Protein AF-A0A6P7G5J5-F1 (afdb_monomer)

Mean predicted aligned error: 7.84 Å

InterPro domains:
  IPR009832 Protein of unknown function DUF1397 [PF07165] (32-190)

Sequence (214 aa):
MGQGLPFYLFLGLVHHFYLLDDLVHLNRPNCDIKRINEARTNVDICLRPEYNYTQIDFLIHGPKDDPYTFVQQRCSLKPVLDNCLHKTVDYLSVCFNDTMNQGLEVWKNIDDNMVEYLCKNNAEVALELFNKTSSECWATTVTQAIRECTRSLDASVPLYDAQGLSRSCSKSDEMIKCFKSHLERHCSDKVVAIGTTITGFIKNGFCSNQGKLN

Structure (mmCIF, N/CA/C/O backbone):
data_AF-A0A6P7G5J5-F1
#
_entry.id   AF-A0A6P7G5J5-F1
#
loop_
_atom_site.group_PDB
_atom_site.id
_atom_site.type_symbol
_atom_site.label_atom_id
_atom_site.label_alt_id
_atom_site.label_comp_id
_atom_site.label_asym_id
_atom_site.label_entity_id
_atom_site.label_seq_id
_atom_site.pdbx_PDB_ins_code
_atom_site.Cartn_x
_atom_site.Cartn_y
_atom_site.Cartn_z
_atom_site.occupancy
_atom_site.B_iso_or_equiv
_atom_site.auth_seq_id
_atom_site.auth_comp_id
_atom_site.auth_asym_id
_atom_site.auth_atom_id
_atom_site.pdbx_PDB_model_num
ATOM 1 N N . MET A 1 1 ? 16.469 3.837 7.257 1.00 33.78 1 MET A N 1
ATOM 2 C CA . MET A 1 1 ? 15.082 3.442 6.923 1.00 33.78 1 MET A CA 1
ATOM 3 C C . MET A 1 1 ? 14.495 2.700 8.124 1.00 33.78 1 MET A C 1
ATOM 5 O O . MET A 1 1 ? 14.804 1.537 8.306 1.00 33.78 1 MET A O 1
ATOM 9 N N . GLY A 1 2 ? 13.804 3.388 9.044 1.00 36.91 2 GLY A N 1
ATOM 10 C CA . GLY A 1 2 ? 13.581 2.851 10.403 1.00 36.91 2 GLY A CA 1
ATOM 11 C C . GLY A 1 2 ? 12.164 2.394 10.766 1.00 36.91 2 GLY A C 1
ATOM 12 O O . GLY A 1 2 ? 12.022 1.652 11.728 1.00 36.91 2 GLY A O 1
ATOM 13 N N . GLN A 1 3 ? 11.113 2.834 10.062 1.00 42.69 3 GLN A N 1
ATOM 14 C CA . GLN A 1 3 ? 9.715 2.545 10.450 1.00 42.69 3 GLN A CA 1
ATOM 15 C C . GLN A 1 3 ? 8.721 2.475 9.263 1.00 42.69 3 GLN A C 1
ATOM 17 O O . GLN A 1 3 ? 7.519 2.401 9.490 1.00 42.69 3 GLN A O 1
ATOM 22 N N . GLY A 1 4 ? 9.191 2.518 8.007 1.00 57.94 4 GLY A N 1
ATOM 23 C CA . GLY A 1 4 ? 8.346 2.829 6.839 1.00 57.94 4 GLY A CA 1
ATOM 24 C C . GLY A 1 4 ? 7.540 1.665 6.252 1.00 57.94 4 GLY A C 1
ATOM 25 O O . GLY A 1 4 ? 6.352 1.824 6.000 1.00 57.94 4 GLY A O 1
ATOM 26 N N . LEU A 1 5 ? 8.147 0.487 6.066 1.00 63.53 5 LEU A N 1
ATOM 27 C CA . LEU A 1 5 ? 7.524 -0.602 5.298 1.00 63.53 5 LEU A CA 1
ATOM 28 C C . LEU A 1 5 ? 6.185 -1.098 5.884 1.00 63.53 5 LEU A C 1
ATOM 30 O O . LEU A 1 5 ? 5.226 -1.194 5.122 1.00 63.53 5 LEU A O 1
ATOM 34 N N . PRO A 1 6 ? 6.050 -1.334 7.206 1.00 70.94 6 PRO A N 1
ATOM 35 C CA . PRO A 1 6 ? 4.760 -1.697 7.794 1.00 70.94 6 PRO A CA 1
ATOM 36 C C . PRO A 1 6 ? 3.678 -0.632 7.600 1.00 70.94 6 PRO A C 1
ATOM 38 O O . PRO A 1 6 ? 2.515 -0.963 7.428 1.00 70.94 6 PRO A O 1
ATOM 41 N N . PHE A 1 7 ? 4.038 0.651 7.607 1.00 73.19 7 PHE A N 1
ATOM 42 C CA . PHE A 1 7 ? 3.067 1.719 7.372 1.00 73.19 7 PHE A CA 1
ATOM 43 C C . PHE A 1 7 ? 2.671 1.800 5.899 1.00 73.19 7 PHE A C 1
ATOM 45 O O . PHE A 1 7 ? 1.486 1.907 5.605 1.00 73.19 7 PHE A O 1
ATOM 52 N N . TYR A 1 8 ? 3.620 1.672 4.971 1.00 76.44 8 TYR A N 1
ATOM 53 C CA . TYR A 1 8 ? 3.313 1.608 3.538 1.00 76.44 8 TYR A CA 1
ATOM 54 C C . TYR A 1 8 ? 2.438 0.403 3.190 1.00 76.44 8 TYR A C 1
ATOM 56 O O . TYR A 1 8 ? 1.512 0.529 2.388 1.00 76.44 8 TYR A O 1
ATOM 64 N N . LEU A 1 9 ? 2.660 -0.721 3.877 1.00 75.94 9 LEU A N 1
ATOM 65 C CA . LEU A 1 9 ? 1.815 -1.908 3.812 1.00 75.94 9 LEU A CA 1
ATOM 66 C C . LEU A 1 9 ? 0.379 -1.655 4.244 1.00 75.94 9 LEU A C 1
ATOM 68 O O . LEU A 1 9 ? -0.495 -2.319 3.729 1.00 75.94 9 LEU A O 1
ATOM 72 N N . PHE A 1 10 ? 0.104 -0.736 5.162 1.00 75.62 10 PHE A N 1
ATOM 73 C CA . PHE A 1 10 ? -1.267 -0.455 5.604 1.00 75.62 10 PHE A CA 1
ATOM 74 C C . PHE A 1 10 ? -1.913 0.720 4.859 1.00 75.62 10 PHE A C 1
ATOM 76 O O . PHE A 1 10 ? -3.063 1.062 5.127 1.00 75.62 10 PHE A O 1
ATOM 83 N N . LEU A 1 11 ? -1.182 1.332 3.923 1.00 77.94 11 LEU A N 1
ATOM 84 C CA . LEU A 1 11 ? -1.625 2.478 3.126 1.00 77.94 11 LEU A CA 1
ATOM 85 C C . LEU A 1 11 ? -1.756 2.161 1.631 1.00 77.94 11 LEU A C 1
ATOM 87 O O . LEU A 1 11 ? -2.139 3.038 0.863 1.00 77.94 11 LEU A O 1
ATOM 91 N N . GLY A 1 12 ? -1.443 0.932 1.215 1.00 78.88 12 GLY A N 1
ATOM 92 C CA . GLY A 1 12 ? -1.469 0.531 -0.195 1.00 78.88 12 GLY A CA 1
ATOM 93 C C . GLY A 1 12 ? -0.390 1.226 -1.019 1.00 78.88 12 GLY A C 1
ATOM 94 O O . GLY A 1 12 ? -0.651 1.751 -2.103 1.00 78.88 12 GLY A O 1
ATOM 95 N N . LEU A 1 13 ? 0.818 1.303 -0.463 1.00 76.88 13 LEU A N 1
ATOM 96 C CA . LEU A 1 13 ? 1.938 2.017 -1.071 1.00 76.88 13 LEU A CA 1
ATOM 97 C C . LEU A 1 13 ? 3.210 1.181 -1.197 1.00 76.88 13 LEU A C 1
ATOM 99 O O . LEU A 1 13 ? 4.264 1.728 -1.514 1.00 76.88 13 LEU A O 1
ATOM 103 N N . VAL A 1 14 ? 3.145 -0.123 -0.940 1.00 76.38 14 VAL A N 1
ATOM 104 C CA . VAL A 1 14 ? 4.330 -0.987 -0.985 1.00 76.38 14 VAL A CA 1
ATOM 105 C C . VAL A 1 14 ? 4.862 -1.075 -2.407 1.00 76.38 14 VAL A C 1
ATOM 107 O O . VAL A 1 14 ? 6.036 -0.798 -2.634 1.00 76.38 14 VAL A O 1
ATOM 110 N N . HIS A 1 15 ? 3.995 -1.387 -3.367 1.00 73.88 15 HIS A N 1
ATOM 111 C CA . HIS A 1 15 ? 4.328 -1.452 -4.785 1.00 73.88 15 HIS A CA 1
ATOM 112 C C . HIS A 1 15 ? 4.821 -0.092 -5.295 1.00 73.88 15 HIS A C 1
ATOM 114 O O . HIS A 1 15 ? 5.842 -0.003 -5.974 1.00 73.88 15 HIS A O 1
ATOM 120 N N . HIS A 1 16 ? 4.135 0.975 -4.885 1.00 68.88 16 HIS A N 1
ATOM 121 C CA . HIS A 1 16 ? 4.418 2.351 -5.284 1.00 68.88 16 HIS A CA 1
ATOM 122 C C . HIS A 1 16 ? 5.794 2.853 -4.815 1.00 68.88 16 HIS A C 1
ATOM 124 O O . HIS A 1 16 ? 6.540 3.441 -5.598 1.00 68.88 16 HIS A O 1
ATOM 130 N N . PHE A 1 17 ? 6.159 2.595 -3.557 1.00 64.50 17 PHE A N 1
ATOM 131 C CA . PHE A 1 17 ? 7.437 3.035 -2.997 1.00 64.50 17 PHE A CA 1
ATOM 132 C C . PHE A 1 17 ? 8.616 2.161 -3.369 1.00 64.50 17 PHE A C 1
ATOM 134 O O . PHE A 1 17 ? 9.726 2.667 -3.538 1.00 64.50 17 PHE A O 1
ATOM 141 N N . TYR A 1 18 ? 8.375 0.863 -3.522 1.00 58.97 18 TYR A N 1
ATOM 142 C CA . TYR A 1 18 ? 9.411 -0.087 -3.886 1.00 58.97 18 TYR A CA 1
ATOM 143 C C . TYR A 1 18 ? 10.121 0.297 -5.192 1.00 58.97 18 TYR A C 1
ATOM 145 O O . TYR A 1 18 ? 11.339 0.184 -5.314 1.00 58.97 18 TYR A O 1
ATOM 153 N N . LEU A 1 19 ? 9.369 0.838 -6.149 1.00 58.41 19 LEU A N 1
ATOM 154 C CA . LEU A 1 19 ? 9.902 1.291 -7.432 1.00 58.41 19 LEU A CA 1
ATOM 155 C C . LEU A 1 19 ? 10.677 2.605 -7.326 1.00 58.41 19 LEU A C 1
ATOM 157 O O . LEU A 1 19 ? 11.556 2.870 -8.133 1.00 58.41 19 LEU A O 1
ATOM 161 N N . LEU A 1 20 ? 10.360 3.469 -6.369 1.00 56.41 20 LEU A N 1
ATOM 162 C CA . LEU A 1 20 ? 11.028 4.766 -6.279 1.00 56.41 20 LEU A CA 1
ATOM 163 C C . LEU A 1 20 ? 12.322 4.669 -5.466 1.00 56.41 20 LEU A C 1
ATOM 165 O O . LEU A 1 20 ? 13.342 5.228 -5.884 1.00 56.41 20 LEU A O 1
ATOM 169 N N . ASP A 1 21 ? 12.304 3.906 -4.371 1.00 58.22 21 ASP A N 1
ATOM 170 C CA . ASP A 1 21 ? 13.400 3.854 -3.397 1.00 58.22 21 ASP A CA 1
ATOM 171 C C . ASP A 1 21 ? 14.381 2.691 -3.664 1.00 58.22 21 ASP A C 1
ATOM 173 O O . ASP A 1 21 ? 15.595 2.901 -3.696 1.00 58.22 21 ASP A O 1
ATOM 177 N N . ASP A 1 22 ? 13.890 1.480 -3.967 1.00 56.41 22 ASP A N 1
ATOM 178 C CA . ASP A 1 22 ? 14.732 0.269 -4.028 1.00 56.41 22 ASP A CA 1
ATOM 179 C C . ASP A 1 22 ? 15.344 -0.030 -5.409 1.00 56.41 22 ASP A C 1
ATOM 181 O O . ASP A 1 22 ? 16.293 -0.816 -5.503 1.00 56.41 22 ASP A O 1
ATOM 185 N N . LEU A 1 23 ? 14.902 0.630 -6.491 1.00 54.88 23 LEU A N 1
ATOM 186 C CA . LEU A 1 23 ? 15.517 0.456 -7.820 1.00 54.88 23 LEU A CA 1
ATOM 187 C C . LEU A 1 23 ? 17.019 0.787 -7.837 1.00 54.88 23 LEU A C 1
ATOM 189 O O . LEU A 1 23 ? 17.751 0.220 -8.642 1.00 54.88 23 LEU A O 1
ATOM 193 N N . VAL A 1 24 ? 17.503 1.652 -6.936 1.00 48.25 24 VAL A N 1
ATOM 194 C CA . VAL A 1 24 ? 18.939 1.998 -6.828 1.00 48.25 24 VAL A CA 1
ATOM 195 C C . VAL A 1 24 ? 19.773 0.830 -6.311 1.00 48.25 24 VAL A C 1
ATOM 197 O O . VAL A 1 24 ? 20.955 0.716 -6.631 1.00 48.25 24 VAL A O 1
ATOM 200 N N . HIS A 1 25 ? 19.172 -0.039 -5.500 1.00 50.88 25 HIS A N 1
ATOM 201 C CA . HIS A 1 25 ? 19.862 -1.146 -4.839 1.00 50.88 25 HIS A CA 1
ATOM 202 C C . HIS A 1 25 ? 19.737 -2.464 -5.607 1.00 50.88 25 HIS A C 1
ATOM 204 O O . HIS A 1 25 ? 20.459 -3.426 -5.333 1.00 50.88 25 HIS A O 1
ATOM 210 N N . LEU A 1 26 ? 18.876 -2.497 -6.622 1.00 55.28 26 LEU A N 1
ATOM 211 C CA . LEU A 1 26 ? 18.736 -3.608 -7.547 1.00 55.28 26 LEU A CA 1
ATOM 212 C C . LEU A 1 26 ? 19.871 -3.561 -8.581 1.00 55.28 26 LEU A C 1
ATOM 214 O O . LEU A 1 26 ? 19.676 -3.204 -9.737 1.00 55.28 26 LEU A O 1
ATOM 218 N N . ASN A 1 27 ? 21.075 -3.969 -8.171 1.00 50.06 27 ASN A N 1
ATOM 219 C CA . ASN A 1 27 ? 22.151 -4.290 -9.108 1.00 50.06 27 ASN A CA 1
ATOM 220 C C . ASN A 1 27 ? 21.715 -5.524 -9.923 1.00 50.06 27 ASN A C 1
ATOM 222 O O . ASN A 1 27 ? 21.796 -6.660 -9.440 1.00 50.06 27 ASN A O 1
ATOM 226 N N . ARG A 1 28 ? 21.129 -5.303 -11.108 1.00 62.78 28 ARG A N 1
ATOM 227 C CA . ARG A 1 28 ? 20.494 -6.353 -11.914 1.00 62.78 28 ARG A CA 1
ATOM 228 C C . ARG A 1 28 ? 21.193 -6.522 -13.257 1.00 62.78 28 ARG A C 1
ATOM 230 O O . ARG A 1 28 ? 21.412 -5.534 -13.947 1.00 62.78 28 ARG A O 1
ATOM 237 N N . PRO A 1 29 ? 21.459 -7.772 -13.678 1.00 57.59 29 PRO A N 1
ATOM 238 C CA . PRO A 1 29 ? 22.152 -8.045 -14.936 1.00 57.59 29 PRO A CA 1
ATOM 239 C C . PRO A 1 29 ? 21.390 -7.547 -16.175 1.00 57.59 29 PRO A C 1
ATOM 241 O O . PRO A 1 29 ? 22.013 -7.292 -17.197 1.00 57.59 29 PRO A O 1
ATOM 244 N N . ASN A 1 30 ? 20.066 -7.363 -16.069 1.00 65.81 30 ASN A N 1
ATOM 245 C CA . ASN A 1 30 ? 19.190 -6.984 -17.183 1.00 65.81 30 ASN A CA 1
ATOM 246 C C . ASN A 1 30 ? 18.629 -5.553 -17.077 1.00 65.81 30 ASN A C 1
ATOM 248 O O . ASN A 1 30 ? 17.778 -5.180 -17.880 1.00 65.81 30 ASN A O 1
ATOM 252 N N . CYS A 1 31 ? 19.058 -4.759 -16.090 1.00 75.38 31 CYS A N 1
ATOM 253 C CA . CYS A 1 31 ? 18.573 -3.390 -15.912 1.00 75.38 31 CYS A CA 1
ATOM 254 C C . CYS A 1 31 ? 19.760 -2.440 -15.810 1.00 75.38 31 CYS A C 1
ATOM 256 O O . CYS A 1 31 ? 20.466 -2.421 -14.802 1.00 75.38 31 CYS A O 1
ATOM 258 N N . ASP A 1 32 ? 19.995 -1.662 -16.864 1.00 77.62 32 ASP A N 1
ATOM 259 C CA . ASP A 1 32 ? 21.009 -0.621 -16.811 1.00 77.62 32 ASP A CA 1
ATOM 260 C C . ASP A 1 32 ? 20.525 0.584 -15.986 1.00 77.62 32 ASP A C 1
ATOM 262 O O . ASP A 1 32 ? 19.330 0.846 -15.807 1.00 77.62 32 ASP A O 1
ATOM 266 N N . ILE A 1 33 ? 21.485 1.351 -15.470 1.00 78.31 33 ILE A N 1
ATOM 267 C CA . ILE A 1 33 ? 21.198 2.544 -14.669 1.00 78.31 33 ILE A CA 1
ATOM 268 C C . ILE A 1 33 ? 20.455 3.622 -15.473 1.00 78.31 33 ILE A C 1
ATOM 270 O O . ILE A 1 33 ? 19.758 4.460 -14.902 1.00 78.31 33 ILE A O 1
ATOM 274 N N . LYS A 1 34 ? 20.577 3.603 -16.807 1.00 83.25 34 LYS A N 1
ATOM 275 C CA . LYS A 1 34 ? 19.933 4.571 -17.696 1.00 83.25 34 LYS A CA 1
ATOM 276 C C . LYS A 1 34 ? 18.419 4.371 -17.698 1.00 83.25 34 LYS A C 1
ATOM 278 O O . LYS A 1 34 ? 17.694 5.334 -17.467 1.00 83.25 34 LYS A O 1
ATOM 283 N N . ARG A 1 35 ? 17.947 3.135 -17.863 1.00 82.94 35 ARG A N 1
ATOM 284 C CA . ARG A 1 35 ? 16.529 2.767 -17.826 1.00 82.94 35 ARG A CA 1
ATOM 285 C C . ARG A 1 35 ? 15.905 3.078 -16.467 1.00 82.94 35 ARG A C 1
ATOM 287 O O . ARG A 1 35 ? 14.786 3.581 -16.423 1.00 82.94 35 ARG A O 1
ATOM 294 N N . ILE A 1 36 ? 16.635 2.857 -15.372 1.00 78.50 36 ILE A N 1
ATOM 295 C CA . ILE A 1 36 ? 16.187 3.233 -14.019 1.00 78.50 36 ILE A CA 1
ATOM 296 C C . ILE A 1 36 ? 16.020 4.758 -13.898 1.00 78.50 36 ILE A C 1
ATOM 298 O O . ILE A 1 36 ? 15.000 5.236 -13.399 1.00 78.50 36 ILE A O 1
ATOM 302 N N . ASN A 1 37 ? 16.985 5.539 -14.389 1.00 79.50 37 ASN A N 1
ATOM 303 C CA . ASN A 1 37 ? 16.909 7.004 -14.364 1.00 79.50 37 ASN A CA 1
ATOM 304 C C . ASN A 1 37 ? 15.797 7.555 -15.274 1.00 79.50 37 ASN A C 1
ATOM 306 O O . ASN A 1 37 ? 15.124 8.523 -14.913 1.00 79.50 37 ASN A O 1
ATOM 310 N N . GLU A 1 38 ? 15.568 6.934 -16.432 1.00 84.31 38 GLU A N 1
ATOM 311 C CA . GLU A 1 38 ? 14.450 7.264 -17.322 1.00 84.31 38 GLU A CA 1
ATOM 312 C C . GLU A 1 38 ? 13.104 6.959 -16.663 1.00 84.31 38 GLU A C 1
ATOM 314 O O . GLU A 1 38 ? 12.209 7.796 -16.701 1.00 84.31 38 GLU A O 1
ATOM 319 N N . ALA A 1 39 ? 12.968 5.808 -15.999 1.00 80.62 39 ALA A N 1
ATOM 320 C CA . ALA A 1 39 ? 11.760 5.443 -15.265 1.00 80.62 39 ALA A CA 1
ATOM 321 C C . ALA A 1 39 ? 11.415 6.481 -14.182 1.00 80.62 39 ALA A C 1
ATOM 323 O O . ALA A 1 39 ? 10.275 6.934 -14.101 1.00 80.62 39 ALA A O 1
ATOM 324 N N . ARG A 1 40 ? 12.416 6.932 -13.414 1.00 76.50 40 ARG A N 1
ATOM 325 C CA . ARG A 1 40 ? 12.263 8.013 -12.423 1.00 76.50 40 ARG A CA 1
ATOM 326 C C . ARG A 1 40 ? 11.820 9.323 -13.061 1.00 76.50 40 ARG A C 1
ATOM 328 O O . ARG A 1 40 ? 10.841 9.924 -12.631 1.00 76.50 40 ARG A O 1
ATOM 335 N N . THR A 1 41 ? 12.494 9.714 -14.138 1.00 80.19 41 THR A N 1
ATOM 336 C CA . THR A 1 41 ? 12.162 10.932 -14.886 1.00 80.19 41 THR A CA 1
ATOM 337 C C . THR A 1 41 ? 10.738 10.875 -15.447 1.00 80.19 41 THR A C 1
ATOM 339 O O . THR A 1 41 ? 10.025 11.874 -15.428 1.00 80.19 41 THR A O 1
ATOM 342 N N . ASN A 1 42 ? 10.294 9.707 -15.915 1.00 79.88 42 ASN A N 1
ATOM 343 C CA . ASN A 1 42 ? 8.947 9.510 -16.441 1.00 79.88 42 ASN A CA 1
ATOM 344 C C . ASN A 1 42 ? 7.879 9.638 -15.354 1.00 79.88 42 ASN A C 1
ATOM 346 O O . ASN A 1 42 ? 6.831 10.216 -15.633 1.00 79.88 42 ASN A O 1
ATOM 350 N N . VAL A 1 43 ? 8.138 9.156 -14.132 1.00 78.19 43 VAL A N 1
ATOM 351 C CA . VAL A 1 43 ? 7.252 9.418 -12.987 1.00 78.19 43 VAL A CA 1
ATOM 352 C C . VAL A 1 43 ? 7.164 10.919 -12.740 1.00 78.19 43 VAL A C 1
ATOM 354 O O . VAL A 1 43 ? 6.062 11.457 -12.738 1.00 78.19 43 VAL A O 1
ATOM 357 N N . ASP A 1 44 ? 8.297 11.615 -12.632 1.00 74.81 44 ASP A N 1
ATOM 358 C CA . ASP A 1 44 ? 8.310 13.058 -12.368 1.00 74.81 44 ASP A CA 1
ATOM 359 C C . ASP A 1 44 ? 7.575 13.859 -13.453 1.00 74.81 44 ASP A C 1
ATOM 361 O O . ASP A 1 44 ? 6.806 14.766 -13.138 1.00 74.81 44 ASP A O 1
ATOM 365 N N . ILE A 1 45 ? 7.777 13.521 -14.732 1.00 80.38 45 ILE A N 1
ATOM 366 C CA . ILE A 1 45 ? 7.085 14.153 -15.867 1.00 80.38 45 ILE A CA 1
ATOM 367 C C . ILE A 1 45 ? 5.594 13.831 -15.852 1.00 80.38 45 ILE A C 1
ATOM 369 O O . ILE A 1 45 ? 4.788 14.716 -16.122 1.00 80.38 45 ILE A O 1
ATOM 373 N N . CYS A 1 46 ? 5.230 12.579 -15.578 1.00 80.44 46 CYS A N 1
ATOM 374 C CA . CYS A 1 46 ? 3.838 12.147 -15.559 1.00 80.44 46 CYS A CA 1
ATOM 375 C C . CYS A 1 46 ? 3.069 12.825 -14.431 1.00 80.44 46 CYS A C 1
ATOM 377 O O . CYS A 1 46 ? 1.923 13.224 -14.626 1.00 80.44 46 CYS A O 1
ATOM 379 N N . LEU A 1 47 ? 3.719 12.996 -13.278 1.00 75.69 47 LEU A N 1
ATOM 380 C CA . LEU A 1 47 ? 3.126 13.694 -12.161 1.00 75.69 47 LEU A CA 1
ATOM 381 C C . LEU A 1 47 ? 3.066 15.200 -12.474 1.00 75.69 47 LEU A C 1
ATOM 383 O O . LEU A 1 47 ? 1.976 15.739 -12.560 1.00 75.69 47 LEU A O 1
ATOM 387 N N . ARG A 1 48 ? 4.181 15.878 -12.776 1.00 73.88 48 ARG A N 1
ATOM 388 C CA . ARG A 1 48 ? 4.328 17.354 -12.867 1.00 73.88 48 ARG A CA 1
ATOM 389 C C . ARG A 1 48 ? 3.106 18.201 -13.316 1.00 73.88 48 ARG A C 1
ATOM 391 O O . ARG A 1 48 ? 2.879 19.208 -12.645 1.00 73.88 48 ARG A O 1
ATOM 398 N N . PRO A 1 49 ? 2.353 17.901 -14.396 1.00 69.81 49 PRO A N 1
ATOM 399 C CA . PRO A 1 49 ? 1.216 18.722 -14.838 1.00 69.81 49 PRO A CA 1
ATOM 400 C C . PRO A 1 49 ? 0.084 18.877 -13.815 1.00 69.81 49 PRO A C 1
ATOM 402 O O . PRO A 1 49 ? -0.647 19.862 -13.868 1.00 69.81 49 PRO A O 1
ATOM 405 N N . GLU A 1 50 ? -0.050 17.934 -12.885 1.00 66.69 50 GLU A N 1
ATOM 406 C CA . GLU A 1 50 ? -1.206 17.834 -11.990 1.00 66.69 50 GLU A CA 1
ATOM 407 C C . GLU A 1 50 ? -0.904 18.324 -10.547 1.00 66.69 50 GLU A C 1
ATOM 409 O O . GLU A 1 50 ? -1.753 18.173 -9.670 1.00 66.69 50 GLU A O 1
ATOM 414 N N . TYR A 1 51 ? 0.286 18.900 -10.256 1.00 63.56 51 TYR A N 1
ATOM 415 C CA . TYR A 1 51 ? 0.780 19.059 -8.863 1.00 63.56 51 TYR A CA 1
ATOM 416 C C . TYR A 1 51 ? 1.396 20.413 -8.484 1.00 63.56 51 TYR A C 1
ATOM 418 O O . TYR A 1 51 ? 1.986 21.130 -9.291 1.00 63.56 51 TYR A O 1
ATOM 426 N N . ASN A 1 52 ? 1.394 20.653 -7.164 1.00 65.94 52 ASN A N 1
ATOM 427 C CA . ASN A 1 52 ? 2.392 21.448 -6.445 1.00 65.94 52 ASN A CA 1
ATOM 428 C C . ASN A 1 52 ? 3.446 20.499 -5.820 1.00 65.94 52 ASN A C 1
ATOM 430 O O . ASN A 1 52 ? 3.075 19.519 -5.175 1.00 65.94 52 ASN A O 1
ATOM 434 N N . TYR A 1 53 ? 4.747 20.772 -5.985 1.00 64.38 53 TYR A N 1
ATOM 435 C CA . TYR A 1 53 ? 5.868 19.888 -5.591 1.00 64.38 53 TYR A CA 1
ATOM 436 C C . TYR A 1 53 ? 5.782 19.390 -4.133 1.00 64.38 53 TYR A C 1
ATOM 438 O O . TYR A 1 53 ? 6.127 18.251 -3.832 1.00 64.38 53 TYR A O 1
ATOM 446 N N . THR A 1 54 ? 5.230 20.212 -3.239 1.00 66.56 54 THR A N 1
ATOM 447 C CA . THR A 1 54 ? 5.003 19.887 -1.823 1.00 66.56 54 THR A CA 1
ATOM 448 C C . THR A 1 54 ? 4.077 18.682 -1.603 1.00 66.56 54 THR A C 1
ATOM 450 O O . THR A 1 54 ? 4.260 17.948 -0.638 1.00 66.56 54 THR A O 1
ATOM 453 N N . GLN A 1 55 ? 3.094 18.449 -2.478 1.00 66.69 55 GLN A N 1
ATOM 454 C CA . GLN A 1 55 ? 2.148 17.332 -2.338 1.00 66.69 55 GLN A CA 1
ATOM 455 C C . GLN A 1 55 ? 2.797 15.986 -2.684 1.00 66.69 55 GLN A C 1
ATOM 457 O O . GLN A 1 55 ? 2.553 14.989 -2.011 1.00 66.69 55 GLN A O 1
ATOM 462 N N . ILE A 1 56 ? 3.655 15.960 -3.708 1.00 63.78 56 ILE A N 1
ATOM 463 C CA . ILE A 1 56 ? 4.412 14.758 -4.084 1.00 63.78 56 ILE A CA 1
ATOM 464 C C . ILE A 1 56 ? 5.463 14.455 -3.020 1.00 63.78 56 ILE A C 1
ATOM 466 O O . ILE A 1 56 ? 5.578 13.317 -2.580 1.00 63.78 56 ILE A O 1
ATOM 470 N N . ASP A 1 57 ? 6.196 15.476 -2.576 1.00 65.88 57 ASP A N 1
ATOM 471 C CA . ASP A 1 57 ? 7.211 15.332 -1.533 1.00 65.88 57 ASP A CA 1
ATOM 472 C C . ASP A 1 57 ? 6.620 14.725 -0.253 1.00 65.88 57 ASP A C 1
ATOM 474 O O . ASP A 1 57 ? 7.186 13.801 0.332 1.00 65.88 57 ASP A O 1
ATOM 478 N N . PHE A 1 58 ? 5.424 15.177 0.123 1.00 68.75 58 PHE A N 1
ATOM 479 C CA . PHE A 1 58 ? 4.675 14.633 1.244 1.00 68.75 58 PHE A CA 1
ATOM 480 C C . PHE A 1 58 ? 4.261 13.165 1.019 1.00 68.75 58 PHE A C 1
ATOM 482 O O . PHE A 1 58 ? 4.401 12.340 1.925 1.00 68.75 58 PHE A O 1
ATOM 489 N N . LEU A 1 59 ? 3.823 12.807 -0.195 1.00 66.94 59 LEU A N 1
ATOM 490 C CA . LEU A 1 59 ? 3.517 11.419 -0.546 1.00 66.94 59 LEU A CA 1
ATOM 491 C C . LEU A 1 59 ? 4.751 10.518 -0.538 1.00 66.94 59 LEU A C 1
ATOM 493 O O . LEU A 1 59 ? 4.583 9.358 -0.190 1.00 66.94 59 LEU A O 1
ATOM 497 N N . ILE A 1 60 ? 5.942 11.035 -0.872 1.00 62.91 60 ILE A N 1
ATOM 498 C CA . ILE A 1 60 ? 7.218 10.297 -0.926 1.00 62.91 60 ILE A CA 1
ATOM 499 C C . ILE A 1 60 ? 7.848 10.128 0.467 1.00 62.91 60 ILE A C 1
ATOM 501 O O . ILE A 1 60 ? 8.415 9.088 0.794 1.00 62.91 60 ILE A O 1
ATOM 505 N N . HIS A 1 61 ? 7.757 11.129 1.336 1.00 63.66 61 HIS A N 1
ATOM 506 C CA . HIS A 1 61 ? 8.401 11.063 2.653 1.00 63.66 61 HIS A CA 1
ATOM 507 C C . HIS A 1 61 ? 7.524 10.430 3.743 1.00 63.66 61 HIS A C 1
ATOM 509 O O . HIS A 1 61 ? 7.982 10.257 4.882 1.00 63.66 61 HIS A O 1
ATOM 515 N N . GLY A 1 62 ? 6.304 10.030 3.375 1.00 63.78 62 GLY A N 1
ATOM 516 C CA . GLY A 1 62 ? 5.393 9.243 4.192 1.00 63.78 62 GLY A CA 1
ATOM 517 C C . GLY A 1 62 ? 4.623 10.059 5.240 1.00 63.78 62 GLY A C 1
ATOM 518 O O . GLY A 1 62 ? 4.898 11.236 5.477 1.00 63.78 62 GLY A O 1
ATOM 519 N N . PRO A 1 63 ? 3.663 9.420 5.929 1.00 64.81 63 PRO A N 1
ATOM 520 C CA . PRO A 1 63 ? 2.667 10.070 6.786 1.00 64.81 63 PRO A CA 1
ATOM 521 C C . PRO A 1 63 ? 3.205 10.483 8.168 1.00 64.81 63 PRO A C 1
ATOM 523 O O . PRO A 1 63 ? 2.467 10.362 9.146 1.00 64.81 63 PRO A O 1
ATOM 526 N N . LYS A 1 64 ? 4.478 10.905 8.282 1.00 57.25 64 LYS A N 1
ATOM 527 C CA . LYS A 1 64 ? 5.254 10.965 9.546 1.00 57.25 64 LYS A CA 1
ATOM 528 C C . LYS A 1 64 ? 4.441 11.436 10.756 1.00 57.25 64 LYS A C 1
ATOM 530 O O . LYS A 1 64 ? 4.508 10.787 11.795 1.00 57.25 64 LYS A O 1
ATOM 535 N N . ASP A 1 65 ? 3.610 12.467 10.584 1.00 63.25 65 ASP A N 1
ATOM 536 C CA . ASP A 1 65 ? 2.757 13.009 11.640 1.00 63.25 65 ASP A CA 1
ATOM 537 C C . ASP A 1 65 ? 1.289 13.237 11.246 1.00 63.25 65 ASP A C 1
ATOM 539 O O . ASP A 1 65 ? 0.525 13.745 12.064 1.00 63.25 65 ASP A O 1
ATOM 543 N N . ASP A 1 66 ? 0.837 12.855 10.053 1.00 75.00 66 ASP A N 1
ATOM 544 C CA . ASP A 1 66 ? -0.568 13.055 9.665 1.00 75.00 66 ASP A CA 1
ATOM 545 C C . ASP A 1 66 ? -1.063 12.002 8.654 1.00 75.00 66 ASP A C 1
ATOM 547 O O . ASP A 1 66 ? -1.175 12.266 7.455 1.00 75.00 66 ASP A O 1
ATOM 551 N N . PRO A 1 67 ? -1.337 10.775 9.128 1.00 76.06 67 PRO A N 1
ATOM 552 C CA . PRO A 1 67 ? -1.776 9.662 8.287 1.00 76.06 67 PRO A CA 1
ATOM 553 C C . PRO A 1 67 ? -3.141 9.893 7.644 1.00 76.06 67 PRO A C 1
ATOM 555 O O . PRO A 1 67 ? -3.368 9.420 6.535 1.00 76.06 67 PRO A O 1
ATOM 558 N N . TYR A 1 68 ? -4.038 10.636 8.297 1.00 81.50 68 TYR A N 1
ATOM 559 C CA . TYR A 1 68 ? -5.342 10.925 7.718 1.00 81.50 68 TYR A CA 1
ATOM 560 C C . TYR A 1 68 ? -5.222 11.897 6.545 1.00 81.50 68 TYR A C 1
ATOM 562 O O . TYR A 1 68 ? -5.636 11.555 5.436 1.00 81.50 68 TYR A O 1
ATOM 570 N N . THR A 1 69 ? -4.587 13.057 6.755 1.00 81.81 69 THR A N 1
ATOM 571 C CA . THR A 1 69 ? -4.327 14.013 5.667 1.00 81.81 69 THR A CA 1
ATOM 572 C C . THR A 1 69 ? -3.549 13.345 4.542 1.00 81.81 69 THR A C 1
ATOM 574 O O . THR A 1 69 ? -3.805 13.604 3.366 1.00 81.81 69 THR A O 1
ATOM 577 N N . PHE A 1 70 ? -2.656 12.415 4.887 1.00 81.19 70 PHE A N 1
ATOM 578 C CA . PHE A 1 70 ? -1.943 11.639 3.894 1.00 81.19 70 PHE A CA 1
ATOM 579 C C . PHE A 1 70 ? -2.834 10.777 3.020 1.00 81.19 70 PHE A C 1
ATOM 581 O O . PHE A 1 70 ? -2.733 10.853 1.794 1.00 81.19 70 PHE A O 1
ATOM 588 N N . VAL A 1 71 ? -3.738 10.002 3.613 1.00 83.62 71 VAL A N 1
ATOM 589 C CA . VAL A 1 71 ? -4.670 9.204 2.816 1.00 83.62 71 VAL A CA 1
ATOM 590 C C . VAL A 1 71 ? -5.607 10.104 2.015 1.00 83.62 71 VAL A C 1
ATOM 592 O O . VAL A 1 71 ? -5.829 9.826 0.842 1.00 83.62 71 VAL A O 1
ATOM 595 N N . GLN A 1 72 ? -6.085 11.222 2.569 1.00 85.94 72 GLN A N 1
ATOM 596 C CA . GLN A 1 72 ? -6.913 12.168 1.814 1.00 85.94 72 GLN A CA 1
ATOM 597 C C . GLN A 1 72 ? -6.209 12.683 0.550 1.00 85.94 72 GLN A C 1
ATOM 599 O O . GLN A 1 72 ? -6.799 12.661 -0.531 1.00 85.94 72 GLN A O 1
ATOM 604 N N . GLN A 1 73 ? -4.946 13.104 0.668 1.00 82.19 73 GLN A N 1
ATOM 605 C CA . GLN A 1 73 ? -4.150 13.561 -0.475 1.00 8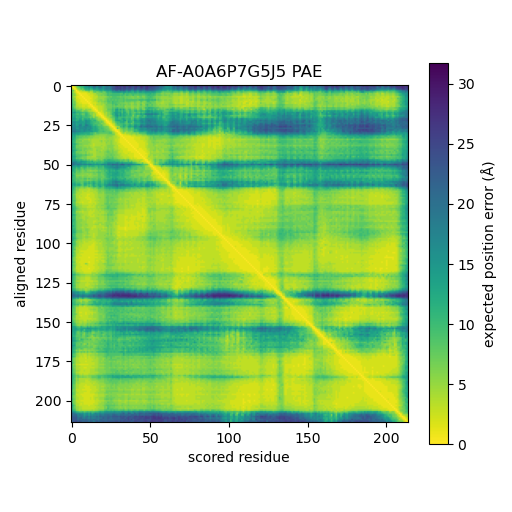2.19 73 GLN A CA 1
ATOM 606 C C . GLN A 1 73 ? -3.856 12.424 -1.461 1.00 82.19 73 GLN A C 1
ATOM 608 O O . GLN A 1 73 ? -3.959 12.604 -2.673 1.00 82.19 73 GLN A O 1
ATOM 613 N N . ARG A 1 74 ? -3.542 11.223 -0.966 1.00 81.69 74 ARG A N 1
ATOM 614 C CA . ARG A 1 74 ? -3.363 10.033 -1.808 1.00 81.69 74 ARG A CA 1
ATOM 615 C C . ARG A 1 74 ? -4.631 9.695 -2.598 1.00 81.69 74 ARG A C 1
ATOM 617 O O . ARG A 1 74 ? -4.532 9.317 -3.766 1.00 81.69 74 ARG A O 1
ATOM 624 N N . CYS A 1 75 ? -5.800 9.826 -1.975 1.00 86.69 75 CYS A N 1
ATOM 625 C CA . CYS A 1 75 ? -7.091 9.536 -2.586 1.00 86.69 75 CYS A CA 1
ATOM 626 C C . CYS A 1 75 ? -7.493 10.578 -3.628 1.00 86.69 75 CYS A C 1
ATOM 628 O O . CYS A 1 75 ? -7.966 10.200 -4.698 1.00 86.69 75 CYS A O 1
ATOM 630 N N . SER A 1 76 ? -7.260 11.869 -3.369 1.00 85.50 76 SER A N 1
ATOM 631 C CA . SER A 1 76 ? -7.540 12.917 -4.359 1.00 85.50 76 SER A CA 1
ATOM 632 C C . SER A 1 76 ? -6.661 12.788 -5.607 1.00 85.50 76 SER A C 1
ATOM 634 O O . SER A 1 76 ? -7.103 13.110 -6.706 1.00 85.50 76 SER A O 1
ATOM 636 N N . LEU A 1 77 ? -5.444 12.263 -5.448 1.00 81.06 77 LEU A N 1
ATOM 637 C CA . LEU A 1 77 ? -4.475 12.069 -6.526 1.00 81.06 77 LEU A CA 1
ATOM 638 C C . LEU A 1 77 ? -4.523 10.668 -7.154 1.00 81.06 77 LEU A C 1
ATOM 640 O O . LEU A 1 77 ? -3.757 10.396 -8.080 1.00 81.06 77 LEU A O 1
ATOM 644 N N . LYS A 1 78 ? -5.408 9.779 -6.680 1.00 84.12 78 LYS A N 1
ATOM 645 C CA . LYS A 1 78 ? -5.425 8.356 -7.051 1.00 84.12 78 LYS A CA 1
ATOM 646 C C . LYS A 1 78 ? -5.410 8.107 -8.565 1.00 84.12 78 LYS A C 1
ATOM 648 O O . LYS A 1 78 ? -4.526 7.378 -9.004 1.00 84.12 78 LYS A O 1
ATOM 653 N N . PRO A 1 79 ? -6.290 8.713 -9.389 1.00 83.75 79 PRO A N 1
ATOM 654 C CA . PRO A 1 79 ? -6.344 8.386 -10.817 1.00 83.75 79 PRO A CA 1
ATOM 655 C C . PRO A 1 79 ? -5.036 8.681 -11.561 1.00 83.75 79 PRO A C 1
ATOM 657 O O . PRO A 1 79 ? -4.619 7.908 -12.422 1.00 83.75 79 PRO A O 1
ATOM 660 N N . VAL A 1 80 ? -4.385 9.795 -11.224 1.00 82.06 80 VAL A N 1
ATOM 661 C CA . VAL A 1 80 ? -3.139 10.227 -11.867 1.00 82.06 80 VAL A CA 1
ATOM 662 C C . VAL A 1 80 ? -1.964 9.416 -11.333 1.00 82.06 80 VAL A C 1
ATOM 664 O O . VAL A 1 80 ? -1.189 8.871 -12.118 1.00 82.06 80 VAL A O 1
ATOM 667 N N . LEU A 1 81 ? -1.860 9.292 -10.008 1.00 79.75 81 LEU A N 1
ATOM 668 C CA . LEU A 1 81 ? -0.750 8.616 -9.346 1.00 79.75 81 LEU A CA 1
ATOM 669 C C . LEU A 1 81 ? -0.676 7.134 -9.733 1.00 79.75 81 LEU A C 1
ATOM 671 O O . LEU A 1 81 ? 0.391 6.672 -10.136 1.00 79.75 81 LEU A O 1
ATOM 675 N N . ASP A 1 82 ? -1.806 6.420 -9.690 1.00 81.69 82 ASP A N 1
ATOM 676 C CA . ASP A 1 82 ? -1.879 5.001 -10.062 1.00 81.69 82 ASP A CA 1
ATOM 677 C C . ASP A 1 82 ? -1.465 4.817 -11.531 1.00 81.69 82 ASP A C 1
ATOM 679 O O . ASP A 1 82 ? -0.643 3.965 -11.857 1.00 81.69 82 ASP A O 1
ATOM 683 N N . ASN A 1 83 ? -1.971 5.667 -12.431 1.00 84.44 83 ASN A N 1
ATOM 684 C CA . ASN A 1 83 ? -1.639 5.615 -13.856 1.00 84.44 83 ASN A CA 1
ATOM 685 C C . ASN A 1 83 ? -0.146 5.864 -14.121 1.00 84.44 83 ASN A C 1
ATOM 687 O O . ASN A 1 83 ? 0.469 5.150 -14.916 1.00 84.44 83 ASN A O 1
ATOM 691 N N . CYS A 1 84 ? 0.450 6.862 -13.465 1.00 82.06 84 CYS A N 1
ATOM 692 C CA . CYS A 1 84 ? 1.874 7.156 -13.609 1.00 82.06 84 CYS A CA 1
ATOM 693 C C . CYS A 1 84 ? 2.747 6.012 -13.088 1.00 82.06 84 CYS A C 1
ATOM 695 O O . CYS A 1 84 ? 3.724 5.637 -13.736 1.00 82.06 84 CYS A O 1
ATOM 697 N N . LEU A 1 85 ? 2.385 5.431 -11.946 1.00 79.44 85 LEU A N 1
ATOM 698 C CA . LEU A 1 85 ? 3.165 4.363 -11.332 1.00 79.44 85 LEU A CA 1
ATOM 699 C C . LEU A 1 85 ? 3.012 3.042 -12.092 1.00 79.44 85 LEU A C 1
ATOM 701 O O . LEU A 1 85 ? 4.020 2.388 -12.348 1.00 79.44 85 LEU A O 1
ATOM 705 N N . HIS A 1 86 ? 1.811 2.695 -12.564 1.00 80.62 86 HIS A N 1
ATOM 706 C CA . HIS A 1 86 ? 1.599 1.517 -13.413 1.00 80.62 86 HIS A CA 1
ATOM 707 C C . HIS A 1 86 ? 2.412 1.578 -14.708 1.00 80.62 86 HIS A C 1
ATOM 709 O O . HIS A 1 86 ? 3.112 0.621 -15.025 1.00 80.62 86 HIS A O 1
ATOM 715 N N . LYS A 1 87 ? 2.433 2.724 -15.401 1.00 82.94 87 LYS A N 1
ATOM 716 C CA . LYS A 1 87 ? 3.272 2.895 -16.603 1.00 82.94 87 LYS A CA 1
ATOM 717 C C . LYS A 1 87 ? 4.758 2.684 -16.320 1.00 82.94 87 LYS A C 1
ATOM 719 O O . LYS A 1 87 ? 5.473 2.123 -17.147 1.00 82.94 87 LYS A O 1
ATOM 724 N N . THR A 1 88 ? 5.224 3.136 -15.162 1.00 79.94 88 THR A N 1
ATOM 725 C CA . THR A 1 88 ? 6.618 2.970 -14.738 1.00 79.94 88 THR A CA 1
ATOM 726 C C . THR A 1 88 ? 6.953 1.511 -14.454 1.00 79.94 88 THR A C 1
ATOM 728 O O . THR A 1 88 ? 8.013 1.040 -14.862 1.00 79.94 88 THR A O 1
ATOM 731 N N . VAL A 1 89 ? 6.043 0.775 -13.818 1.00 78.31 89 VAL A N 1
ATOM 732 C CA . VAL A 1 89 ? 6.183 -0.674 -13.595 1.00 78.31 89 VAL A CA 1
ATOM 733 C C . VAL A 1 89 ? 6.230 -1.415 -14.912 1.00 78.31 89 VAL A C 1
ATOM 735 O O . VAL A 1 89 ? 7.152 -2.194 -15.135 1.00 78.31 89 VAL A O 1
ATOM 738 N N . ASP A 1 90 ? 5.290 -1.127 -15.809 1.00 81.38 90 ASP A N 1
ATOM 739 C CA . ASP A 1 90 ? 5.221 -1.760 -17.122 1.00 81.38 90 ASP A CA 1
ATOM 740 C C . ASP A 1 90 ? 6.512 -1.506 -17.913 1.00 81.38 90 ASP A C 1
ATOM 742 O O . ASP A 1 90 ? 7.067 -2.422 -18.522 1.00 81.38 90 ASP A O 1
ATOM 746 N N . TYR A 1 91 ? 7.058 -0.288 -17.836 1.00 84.38 91 TYR A N 1
ATOM 747 C CA . TYR A 1 91 ? 8.343 0.059 -18.446 1.00 84.38 91 TYR A CA 1
ATOM 748 C C . TYR A 1 91 ? 9.522 -0.733 -17.858 1.00 84.38 91 TYR A C 1
ATOM 750 O O . TYR A 1 91 ? 10.451 -1.111 -18.582 1.00 84.38 91 TYR A O 1
ATOM 758 N N . LEU A 1 92 ? 9.496 -0.991 -16.551 1.00 81.69 92 LEU A N 1
ATOM 759 C CA . LEU A 1 92 ? 10.539 -1.722 -15.836 1.00 81.69 92 LEU A CA 1
ATOM 760 C C . LEU A 1 92 ? 10.338 -3.241 -15.845 1.00 81.69 92 LEU A C 1
ATOM 762 O O . LEU A 1 92 ? 11.280 -3.949 -15.511 1.00 81.69 92 LEU A O 1
ATOM 766 N N . SER A 1 93 ? 9.183 -3.754 -16.274 1.00 81.25 93 SER A N 1
ATOM 767 C CA . SER A 1 93 ? 8.865 -5.194 -16.316 1.00 81.25 93 SER A CA 1
ATOM 768 C C . SER A 1 93 ? 9.938 -6.037 -17.022 1.00 81.25 93 SER A C 1
ATOM 770 O O . SER A 1 93 ? 10.242 -7.151 -16.601 1.00 81.25 93 SER A O 1
ATOM 772 N N . VAL A 1 94 ? 10.590 -5.474 -18.046 1.00 83.94 94 VAL A N 1
ATOM 773 C CA . VAL A 1 94 ? 11.684 -6.122 -18.794 1.00 83.94 94 VAL A CA 1
ATOM 774 C C . VAL A 1 94 ? 12.963 -6.324 -17.974 1.00 83.94 94 VAL A C 1
ATOM 776 O O . VAL A 1 94 ? 13.818 -7.124 -18.347 1.00 83.94 94 VAL A O 1
ATOM 779 N N . CYS A 1 95 ? 13.120 -5.591 -16.869 1.00 80.56 95 CYS A N 1
ATOM 780 C CA . CYS A 1 95 ? 14.240 -5.736 -15.943 1.00 80.56 95 CYS A CA 1
ATOM 781 C C . CYS A 1 95 ? 14.070 -6.935 -14.995 1.00 80.56 95 CYS A C 1
ATOM 783 O O . CYS A 1 95 ? 15.014 -7.296 -14.286 1.00 80.56 95 CYS A O 1
ATOM 785 N N . PHE A 1 96 ? 12.884 -7.545 -14.975 1.00 79.25 96 PHE A N 1
ATOM 786 C CA . PHE A 1 96 ? 12.495 -8.611 -14.064 1.00 79.25 96 PHE A CA 1
ATOM 787 C C . PHE A 1 96 ? 12.241 -9.910 -14.837 1.00 79.25 96 PHE A C 1
ATOM 789 O O . PHE A 1 96 ? 11.805 -9.896 -15.985 1.00 79.25 96 PHE A O 1
ATOM 796 N N . ASN A 1 97 ? 12.528 -11.053 -14.210 1.00 80.81 97 ASN A N 1
ATOM 797 C CA . ASN A 1 97 ? 12.108 -12.348 -14.748 1.00 80.81 97 ASN A CA 1
ATOM 798 C C . ASN A 1 97 ? 10.633 -12.627 -14.403 1.00 80.81 97 ASN A C 1
ATOM 800 O O . ASN A 1 97 ? 10.017 -11.890 -13.632 1.00 80.81 97 ASN A O 1
ATOM 804 N N . ASP A 1 98 ? 10.071 -13.708 -14.941 1.00 83.00 98 ASP A N 1
ATOM 805 C CA . ASP A 1 98 ? 8.646 -14.024 -14.778 1.00 83.00 98 ASP A CA 1
ATOM 806 C C . ASP A 1 98 ? 8.218 -14.154 -13.311 1.00 83.00 98 ASP A C 1
ATOM 808 O O . ASP A 1 98 ? 7.203 -13.588 -12.912 1.00 83.00 98 ASP A O 1
ATOM 812 N N . THR A 1 99 ? 9.013 -14.826 -12.473 1.00 80.31 99 THR A N 1
ATOM 813 C CA . THR A 1 99 ? 8.727 -14.958 -11.033 1.00 80.31 99 THR A CA 1
ATOM 814 C C . THR A 1 99 ? 8.736 -13.603 -10.323 1.00 80.31 99 THR A C 1
ATOM 816 O O . THR A 1 99 ? 7.908 -13.352 -9.450 1.00 80.31 99 THR A O 1
ATOM 819 N N . MET A 1 100 ? 9.645 -12.709 -10.714 1.00 78.94 100 MET A N 1
ATOM 820 C CA . MET A 1 100 ? 9.714 -11.354 -10.171 1.00 78.94 100 MET A CA 1
ATOM 821 C C . MET A 1 100 ? 8.516 -10.504 -10.596 1.00 78.94 100 MET A C 1
ATOM 823 O O . MET A 1 100 ? 7.915 -9.839 -9.754 1.00 78.94 100 MET A O 1
ATOM 827 N N . ASN A 1 101 ? 8.131 -10.569 -11.872 1.00 80.94 101 ASN A N 1
ATOM 828 C CA . ASN A 1 101 ? 6.946 -9.883 -12.387 1.00 80.94 101 ASN A CA 1
ATOM 829 C C . ASN A 1 101 ? 5.663 -10.380 -11.706 1.00 80.94 101 ASN A C 1
ATOM 831 O O . ASN A 1 101 ? 4.798 -9.577 -11.364 1.00 80.94 101 ASN A O 1
ATOM 835 N N . GLN A 1 102 ? 5.564 -11.680 -11.416 1.00 83.56 102 GLN A N 1
ATOM 836 C CA . GLN A 1 102 ? 4.469 -12.223 -10.609 1.00 83.56 102 GLN A CA 1
ATOM 837 C C . GLN A 1 102 ? 4.454 -11.633 -9.194 1.00 83.56 102 GLN A C 1
ATOM 839 O O . GLN A 1 102 ? 3.386 -11.279 -8.703 1.00 83.56 102 GLN A O 1
ATOM 844 N N . GLY A 1 103 ? 5.619 -11.496 -8.551 1.00 80.50 103 GLY A N 1
ATOM 845 C CA . GLY A 1 103 ? 5.752 -10.880 -7.227 1.00 80.50 103 GLY A CA 1
ATOM 846 C C . GLY A 1 103 ? 5.271 -9.428 -7.209 1.00 80.50 103 GLY A C 1
ATOM 847 O O . GLY A 1 103 ? 4.490 -9.043 -6.339 1.00 80.50 103 GLY A O 1
ATOM 848 N N . LEU A 1 104 ? 5.676 -8.645 -8.214 1.00 80.06 104 LEU A N 1
ATOM 849 C CA . LEU A 1 104 ? 5.232 -7.259 -8.396 1.00 80.06 104 LEU A CA 1
ATOM 850 C C . LEU A 1 104 ? 3.714 -7.168 -8.593 1.00 80.06 104 LEU A C 1
ATOM 852 O O . LEU A 1 104 ? 3.063 -6.346 -7.950 1.00 80.06 104 LEU A O 1
ATOM 856 N N . GLU A 1 105 ? 3.141 -8.058 -9.403 1.00 84.19 105 GLU A N 1
ATOM 857 C CA . GLU A 1 105 ? 1.696 -8.118 -9.629 1.00 84.19 105 GLU A CA 1
ATOM 858 C C . GLU A 1 105 ? 0.923 -8.473 -8.344 1.00 84.19 105 GLU A C 1
ATOM 860 O O . GLU A 1 105 ? -0.164 -7.944 -8.112 1.00 84.19 105 GLU A O 1
ATOM 865 N N . VAL A 1 106 ? 1.477 -9.308 -7.452 1.00 84.81 106 VAL A N 1
ATOM 866 C CA . VAL A 1 106 ? 0.869 -9.563 -6.130 1.00 84.81 106 VAL A CA 1
ATOM 867 C C . VAL A 1 106 ? 0.732 -8.265 -5.342 1.00 84.81 106 VAL A C 1
ATOM 869 O O . VAL A 1 106 ? -0.346 -7.959 -4.832 1.00 84.81 106 VAL A O 1
ATOM 872 N N . TRP A 1 107 ? 1.819 -7.500 -5.247 1.00 83.06 107 TRP A N 1
ATOM 873 C CA . TRP A 1 107 ? 1.841 -6.257 -4.481 1.00 83.06 107 TRP A CA 1
ATOM 874 C C . TRP A 1 107 ? 0.964 -5.177 -5.082 1.00 83.06 107 TRP A C 1
ATOM 876 O O . TRP A 1 107 ? 0.262 -4.504 -4.334 1.00 83.06 107 TRP A O 1
ATOM 886 N N . LYS A 1 108 ? 0.944 -5.060 -6.411 1.00 85.12 108 LYS A N 1
ATOM 887 C CA . LYS A 1 108 ? 0.022 -4.174 -7.119 1.00 85.12 108 LYS A CA 1
ATOM 888 C C . LYS A 1 108 ? -1.429 -4.468 -6.740 1.00 85.12 108 LYS A C 1
ATOM 890 O O . LYS A 1 108 ? -2.146 -3.566 -6.330 1.00 85.12 108 LYS A O 1
ATOM 895 N N . ASN A 1 109 ? -1.834 -5.738 -6.771 1.00 87.25 109 ASN A N 1
ATOM 896 C CA . ASN A 1 109 ? -3.194 -6.133 -6.398 1.00 87.25 109 ASN A CA 1
ATOM 897 C C . ASN A 1 109 ? -3.513 -5.874 -4.915 1.00 87.25 109 ASN A C 1
ATOM 899 O O . ASN A 1 109 ? -4.642 -5.509 -4.584 1.00 87.25 109 ASN A O 1
ATOM 903 N N . ILE A 1 110 ? -2.551 -6.068 -4.005 1.00 86.56 110 ILE A N 1
ATOM 904 C CA . ILE A 1 110 ? -2.728 -5.726 -2.582 1.00 86.56 110 ILE A CA 1
ATOM 905 C C . ILE A 1 110 ? -2.928 -4.215 -2.426 1.00 86.56 110 ILE A C 1
ATOM 907 O O . ILE A 1 110 ? -3.883 -3.792 -1.771 1.00 86.56 110 ILE A O 1
ATOM 911 N N . ASP A 1 111 ? -2.055 -3.418 -3.043 1.00 86.12 111 ASP A N 1
ATOM 912 C CA . ASP A 1 111 ? -2.098 -1.960 -2.980 1.00 86.12 111 ASP A CA 1
ATOM 913 C C . ASP A 1 111 ? -3.399 -1.413 -3.584 1.00 86.12 111 ASP A C 1
ATOM 915 O O . ASP A 1 111 ? -4.078 -0.629 -2.924 1.00 86.12 111 ASP A O 1
ATOM 919 N N . ASP A 1 112 ? -3.807 -1.877 -4.768 1.00 88.31 112 ASP A N 1
ATOM 920 C CA . ASP A 1 112 ? -5.027 -1.426 -5.451 1.00 88.31 112 ASP A CA 1
ATOM 921 C C . ASP A 1 112 ? -6.282 -1.669 -4.602 1.00 88.31 112 ASP A C 1
ATOM 923 O O . ASP A 1 112 ? -7.084 -0.755 -4.396 1.00 88.31 112 ASP A O 1
ATOM 927 N N . ASN A 1 113 ? -6.435 -2.876 -4.044 1.00 91.00 113 ASN A N 1
ATOM 928 C CA . ASN A 1 113 ? -7.575 -3.205 -3.180 1.00 91.00 113 ASN A CA 1
ATOM 929 C C . ASN A 1 113 ? -7.594 -2.357 -1.901 1.00 91.00 113 ASN A C 1
ATOM 931 O O . ASN A 1 113 ? -8.655 -1.933 -1.434 1.00 91.00 113 ASN A O 1
ATOM 935 N N . MET A 1 114 ? -6.417 -2.107 -1.331 1.00 89.94 114 MET A N 1
ATOM 936 C CA . MET A 1 114 ? -6.270 -1.340 -0.103 1.00 89.94 114 MET A CA 1
ATOM 937 C C . MET A 1 114 ? -6.540 0.146 -0.314 1.00 89.94 114 MET A C 1
ATOM 939 O O . MET A 1 114 ? -7.298 0.730 0.458 1.00 89.94 114 MET A O 1
ATOM 943 N N . VAL A 1 115 ? -5.986 0.747 -1.370 1.00 89.31 115 VAL A N 1
ATO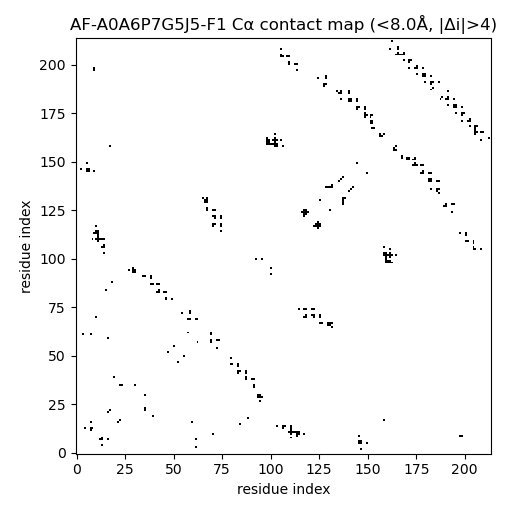M 944 C CA . VAL A 1 115 ? -6.251 2.145 -1.728 1.00 89.31 115 VAL A CA 1
ATOM 945 C C . VAL A 1 115 ? -7.725 2.325 -2.069 1.00 89.31 115 VAL A C 1
ATOM 947 O O . VAL A 1 115 ? -8.345 3.255 -1.562 1.00 89.31 115 VAL A O 1
ATOM 950 N N . GLU A 1 116 ? -8.318 1.428 -2.861 1.00 91.75 116 GLU A N 1
ATOM 951 C CA . GLU A 1 116 ? -9.743 1.502 -3.193 1.00 91.75 116 GLU A CA 1
ATOM 952 C C . GLU A 1 116 ? -10.608 1.487 -1.929 1.00 91.75 116 GLU A C 1
ATOM 954 O O . GLU A 1 116 ? -11.514 2.305 -1.785 1.00 91.75 116 GLU A O 1
ATOM 959 N N . TYR A 1 117 ? -10.296 0.608 -0.972 1.00 92.75 117 TYR A N 1
ATOM 960 C CA . TYR A 1 117 ? -11.008 0.537 0.299 1.00 92.75 117 TYR A CA 1
ATOM 961 C C . TYR A 1 117 ? -10.821 1.785 1.168 1.00 92.75 117 TYR A C 1
ATOM 963 O O . TYR A 1 117 ? -11.805 2.320 1.683 1.00 92.75 117 TYR A O 1
ATOM 971 N N . LEU A 1 118 ? -9.582 2.261 1.315 1.00 89.50 118 LEU A N 1
ATOM 972 C CA . LEU A 1 118 ? -9.257 3.445 2.110 1.00 89.50 118 LEU A CA 1
ATOM 973 C C . LEU A 1 118 ? -9.870 4.722 1.529 1.00 89.50 118 LEU A C 1
ATOM 975 O O . LEU A 1 118 ? -10.260 5.599 2.296 1.00 89.50 118 LEU A O 1
ATOM 979 N N . CYS A 1 119 ? -9.990 4.812 0.203 1.00 90.62 119 CYS A N 1
ATOM 980 C CA . CYS A 1 119 ? -10.530 5.975 -0.497 1.00 90.62 119 CYS A CA 1
ATOM 981 C C . CYS A 1 119 ? -12.057 5.985 -0.636 1.00 90.62 119 CYS A C 1
ATOM 983 O O . CYS A 1 119 ? -12.606 6.989 -1.103 1.00 90.62 119 CYS A O 1
ATOM 985 N N . LYS A 1 120 ? -12.762 4.929 -0.201 1.00 89.62 120 LYS A N 1
ATOM 986 C CA . LYS A 1 120 ? -14.233 4.896 -0.213 1.00 89.62 120 LYS A CA 1
ATOM 987 C C . LYS A 1 120 ? -14.823 6.119 0.488 1.00 89.62 120 LYS A C 1
ATOM 989 O O . LYS A 1 120 ? -14.320 6.558 1.522 1.00 89.62 120 LYS A O 1
ATOM 994 N N . ASN A 1 121 ? -15.91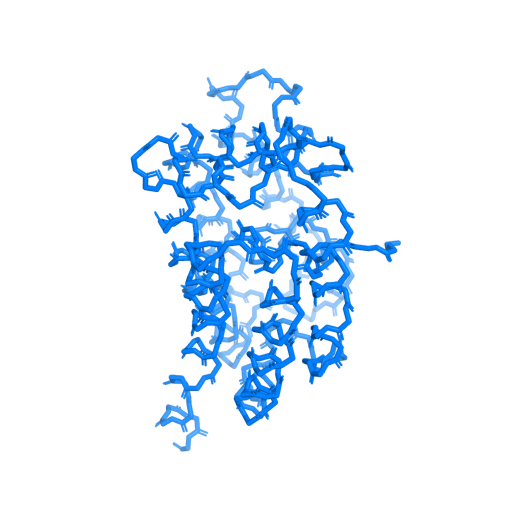5 6.634 -0.079 1.00 85.75 121 ASN A N 1
ATOM 995 C CA . ASN A 1 121 ? -16.683 7.759 0.460 1.00 85.75 121 ASN A CA 1
ATOM 996 C C . ASN A 1 121 ? -15.802 8.961 0.858 1.00 85.75 121 ASN A C 1
ATOM 998 O O . ASN A 1 121 ? -15.916 9.473 1.966 1.00 85.75 121 ASN A O 1
ATOM 1002 N N . ASN A 1 122 ? -14.905 9.411 -0.027 1.00 82.56 122 ASN A N 1
ATOM 1003 C CA . ASN A 1 122 ? -13.985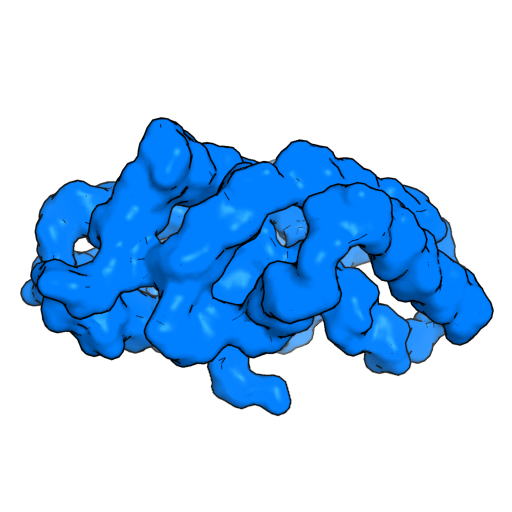 10.529 0.240 1.00 82.56 122 ASN A CA 1
ATOM 1004 C C . ASN A 1 122 ? -13.064 10.294 1.452 1.00 82.56 122 ASN A C 1
ATOM 1006 O O . ASN A 1 122 ? -12.854 11.192 2.266 1.00 82.56 122 ASN A O 1
ATOM 1010 N N . ALA A 1 123 ? -12.500 9.089 1.548 1.00 85.81 123 ALA A N 1
ATOM 1011 C CA . ALA A 1 123 ? -11.603 8.676 2.625 1.00 85.81 123 ALA A CA 1
ATOM 1012 C C . ALA A 1 123 ? -12.254 8.604 4.024 1.00 85.81 123 ALA A C 1
ATOM 1014 O O . ALA A 1 123 ? -11.571 8.728 5.040 1.00 85.81 123 ALA A O 1
ATOM 1015 N N . GLU A 1 124 ? -13.564 8.342 4.099 1.00 87.44 124 GLU A N 1
ATOM 1016 C CA . GLU A 1 124 ? -14.282 8.127 5.367 1.00 87.44 124 GLU A CA 1
ATOM 1017 C C . GLU A 1 124 ? -13.683 6.958 6.167 1.00 87.44 124 GLU A C 1
ATOM 1019 O O . GLU A 1 124 ? -13.484 7.053 7.375 1.00 87.44 124 GLU A O 1
ATOM 1024 N N . VAL A 1 125 ? -13.318 5.864 5.489 1.00 86.94 125 VAL A N 1
ATOM 1025 C CA . VAL A 1 125 ? -12.653 4.712 6.124 1.00 86.94 125 VAL A CA 1
ATOM 1026 C C . VAL A 1 125 ? -11.317 5.125 6.746 1.00 86.94 125 VAL A C 1
ATOM 1028 O O . VAL A 1 125 ? -10.980 4.703 7.852 1.00 86.94 125 VAL A O 1
ATOM 1031 N N . ALA A 1 126 ? -10.564 5.973 6.047 1.00 83.94 126 ALA A N 1
ATOM 1032 C CA . ALA A 1 126 ? -9.298 6.496 6.533 1.00 83.94 126 ALA A CA 1
ATOM 1033 C C . ALA A 1 126 ? -9.491 7.440 7.726 1.00 83.94 126 ALA A C 1
ATOM 1035 O O . ALA A 1 126 ? -8.695 7.403 8.659 1.00 83.94 126 ALA A O 1
ATOM 1036 N N . LEU A 1 127 ? -10.551 8.254 7.724 1.00 83.94 127 LEU A N 1
ATOM 1037 C CA . LEU A 1 127 ? -10.911 9.107 8.858 1.00 83.94 127 LEU A CA 1
ATOM 1038 C C . LEU A 1 127 ? -11.139 8.257 10.111 1.00 83.94 127 LEU A C 1
ATOM 1040 O O . LEU A 1 127 ? -10.551 8.523 11.155 1.00 83.94 127 LEU A O 1
ATOM 1044 N N . GLU A 1 128 ? -11.939 7.204 9.990 1.00 85.25 128 GLU A N 1
ATOM 1045 C CA . GLU A 1 128 ? -12.255 6.297 11.098 1.00 85.25 128 GLU A CA 1
ATOM 1046 C C . GLU A 1 128 ? -11.013 5.580 11.644 1.00 85.25 128 GLU A C 1
ATOM 1048 O O . GLU A 1 128 ? -10.894 5.368 12.849 1.00 85.25 128 GLU A O 1
ATOM 1053 N N . LEU A 1 129 ? -10.064 5.228 10.772 1.00 80.50 129 LEU A N 1
ATOM 1054 C CA . LEU A 1 129 ? -8.860 4.491 11.158 1.00 80.50 129 LEU A CA 1
ATOM 1055 C C . LEU A 1 129 ? -7.718 5.383 11.676 1.00 80.50 129 LEU A C 1
ATOM 1057 O O . LEU A 1 129 ? -6.975 4.969 12.567 1.00 80.50 129 LEU A O 1
ATOM 1061 N N . PHE A 1 130 ? -7.544 6.577 11.102 1.00 77.00 130 PHE A N 1
ATOM 1062 C CA . PHE A 1 130 ? -6.322 7.383 11.233 1.00 77.00 130 PHE A CA 1
ATOM 1063 C C . PHE A 1 130 ? -6.518 8.745 11.910 1.00 77.00 130 PHE A C 1
ATOM 1065 O O . PHE A 1 130 ? -5.530 9.439 12.171 1.00 77.00 130 PHE A O 1
ATOM 1072 N N . ASN A 1 131 ? -7.753 9.174 12.188 1.00 73.69 131 ASN A N 1
ATOM 1073 C CA . ASN A 1 131 ? -7.986 10.514 12.718 1.00 73.69 131 ASN A CA 1
ATOM 1074 C C . ASN A 1 131 ? -7.467 10.682 14.159 1.00 73.69 131 ASN A C 1
ATOM 1076 O O . ASN A 1 131 ? -8.053 10.200 15.134 1.00 73.69 131 ASN A O 1
ATOM 1080 N N . LYS A 1 132 ? -6.394 11.473 14.287 1.00 60.66 132 LYS A N 1
ATOM 1081 C CA . LYS A 1 132 ? -5.718 11.817 15.548 1.00 60.66 132 LYS A CA 1
ATOM 1082 C C . LYS A 1 132 ? -6.589 12.570 16.552 1.00 60.66 132 LYS A C 1
ATOM 1084 O O . LYS A 1 132 ? -6.325 12.484 17.746 1.00 60.66 132 LYS A O 1
ATOM 1089 N N . THR A 1 133 ? -7.606 13.307 16.100 1.00 51.94 133 THR A N 1
ATOM 1090 C CA . THR A 1 133 ? -8.429 14.153 16.987 1.00 51.94 133 THR A CA 1
ATOM 1091 C C . THR A 1 133 ? -9.404 13.365 17.868 1.00 51.94 133 THR A C 1
ATOM 1093 O O . THR A 1 133 ? -10.060 13.970 18.710 1.00 51.94 133 THR A O 1
ATOM 1096 N N . SER A 1 134 ? -9.485 12.031 17.722 1.00 50.50 134 SER A N 1
ATOM 1097 C CA . SER A 1 134 ? -10.522 11.231 18.388 1.00 50.50 134 SER A CA 1
ATOM 1098 C C . SER A 1 134 ? -10.097 9.956 19.129 1.00 50.50 134 SER A C 1
ATOM 1100 O O . SER A 1 134 ? -10.961 9.393 19.794 1.00 50.50 134 SER A O 1
ATOM 1102 N N . SER A 1 135 ? -8.847 9.459 19.107 1.00 56.66 135 SER A N 1
ATOM 1103 C CA . SER A 1 135 ? -8.596 8.193 19.827 1.00 56.66 135 SER A CA 1
ATOM 1104 C C . SER A 1 135 ? -7.163 7.884 20.274 1.00 56.66 135 SER A C 1
ATOM 1106 O O . SER A 1 135 ? -6.198 7.942 19.512 1.00 56.66 135 SER A O 1
ATOM 1108 N N . GLU A 1 136 ? -7.069 7.416 21.521 1.00 68.50 136 GLU A N 1
ATOM 1109 C CA . GLU A 1 136 ? -5.976 6.588 22.046 1.00 68.50 136 GLU A CA 1
ATOM 1110 C C . GLU A 1 136 ? -5.697 5.388 21.118 1.00 68.50 136 GLU A C 1
ATOM 1112 O O . GLU A 1 136 ? -4.538 5.030 20.909 1.00 68.50 136 GLU A O 1
ATOM 1117 N N . CYS A 1 137 ? -6.740 4.847 20.471 1.00 79.00 137 CYS A N 1
ATOM 1118 C CA . CYS A 1 137 ? -6.668 3.756 19.497 1.00 79.00 137 CYS A CA 1
ATOM 1119 C C . CYS A 1 137 ? -5.622 3.987 18.392 1.00 79.00 137 CYS A C 1
ATOM 1121 O O . CYS A 1 137 ? -4.726 3.157 18.245 1.00 79.00 137 CYS A O 1
ATOM 1123 N N . TRP A 1 138 ? -5.664 5.088 17.627 1.00 76.38 138 TRP A N 1
ATOM 1124 C CA . TRP A 1 138 ? -4.665 5.290 16.564 1.00 76.38 138 TRP A CA 1
ATOM 1125 C C . TRP A 1 138 ? -3.252 5.451 17.141 1.00 76.38 138 TRP A C 1
ATOM 1127 O O . TRP A 1 138 ? -2.330 4.720 16.769 1.00 76.38 138 TRP A O 1
ATOM 1137 N N . ALA A 1 139 ? -3.086 6.406 18.061 1.00 70.19 139 ALA A N 1
ATOM 1138 C CA . ALA A 1 139 ? -1.772 6.825 18.537 1.00 70.19 139 ALA A CA 1
ATOM 1139 C C . ALA A 1 139 ? -1.018 5.706 19.267 1.00 70.19 139 ALA A C 1
ATOM 1141 O O . ALA A 1 139 ? 0.197 5.598 19.106 1.00 70.19 139 ALA A O 1
ATOM 1142 N N . THR A 1 140 ? -1.726 4.871 20.031 1.00 72.81 140 THR A N 1
ATOM 1143 C CA . THR A 1 140 ? -1.106 3.836 20.873 1.00 72.81 140 THR A CA 1
ATOM 1144 C C . THR A 1 140 ? -1.286 2.430 20.321 1.00 72.81 140 THR A C 1
ATOM 1146 O O . THR A 1 140 ? -0.371 1.624 20.423 1.00 72.81 140 THR A O 1
ATOM 1149 N N . THR A 1 141 ? -2.431 2.122 19.709 1.00 82.00 141 THR A N 1
ATOM 1150 C CA . THR A 1 141 ? -2.819 0.731 19.442 1.00 82.00 141 THR A CA 1
ATOM 1151 C C . THR A 1 141 ? -2.626 0.349 17.983 1.00 82.00 141 THR A C 1
ATOM 1153 O O . THR A 1 141 ? -1.971 -0.652 17.710 1.00 82.00 141 THR A O 1
ATOM 1156 N N . VAL A 1 142 ? -3.123 1.142 17.029 1.00 80.94 142 VAL A N 1
ATOM 1157 C CA . VAL A 1 142 ? -2.994 0.825 15.596 1.00 80.94 142 VAL A CA 1
ATOM 1158 C C . VAL A 1 142 ? -1.532 0.906 15.161 1.00 80.94 142 VAL A C 1
ATOM 1160 O O . VAL A 1 142 ? -1.023 -0.022 14.538 1.00 80.94 142 VAL A O 1
ATOM 1163 N N . THR A 1 143 ? -0.821 1.978 15.521 1.00 78.56 143 THR A N 1
ATOM 1164 C CA . THR A 1 143 ? 0.602 2.129 15.170 1.00 78.56 143 THR A CA 1
ATOM 1165 C C . THR A 1 143 ? 1.468 1.022 15.777 1.00 78.56 143 THR A C 1
ATOM 1167 O O . THR A 1 143 ? 2.380 0.519 15.116 1.00 78.56 143 THR A O 1
ATOM 1170 N N . GLN A 1 144 ? 1.172 0.604 17.012 1.00 83.00 144 GLN A N 1
ATOM 1171 C CA . GLN A 1 144 ? 1.845 -0.517 17.662 1.00 83.00 144 GLN A CA 1
ATOM 1172 C C . GLN A 1 144 ? 1.508 -1.842 16.971 1.00 83.00 144 GLN A C 1
ATOM 1174 O O . GLN A 1 144 ? 2.423 -2.587 16.626 1.00 83.00 144 GLN A O 1
ATOM 1179 N N . ALA A 1 145 ? 0.230 -2.098 16.685 1.00 85.88 145 ALA A N 1
ATOM 1180 C CA . ALA A 1 145 ? -0.219 -3.295 15.980 1.00 85.88 145 ALA A CA 1
ATOM 1181 C C . ALA A 1 145 ? 0.437 -3.417 14.597 1.00 85.88 145 ALA A C 1
ATOM 1183 O O . ALA A 1 145 ? 0.932 -4.486 14.245 1.00 85.88 145 ALA A O 1
ATOM 1184 N N . ILE A 1 146 ? 0.526 -2.316 13.839 1.00 82.12 146 ILE A N 1
ATOM 1185 C CA . ILE A 1 146 ? 1.226 -2.277 12.546 1.00 82.12 146 ILE A CA 1
ATOM 1186 C C . ILE A 1 146 ? 2.688 -2.699 12.732 1.00 82.12 146 ILE A C 1
ATOM 1188 O O . ILE A 1 146 ? 3.185 -3.535 11.983 1.00 82.12 146 ILE A O 1
ATOM 1192 N N . ARG A 1 147 ? 3.390 -2.160 13.733 1.00 78.81 147 ARG A N 1
ATOM 1193 C CA . ARG A 1 147 ? 4.822 -2.439 13.949 1.00 78.81 147 ARG A CA 1
ATOM 1194 C C . ARG A 1 147 ? 5.104 -3.843 14.477 1.00 78.81 147 ARG A C 1
ATOM 1196 O O . ARG A 1 147 ? 6.145 -4.408 14.149 1.00 78.81 147 ARG A O 1
ATOM 1203 N N . GLU A 1 148 ? 4.243 -4.373 15.335 1.00 86.06 148 GLU A N 1
ATOM 1204 C CA . GLU A 1 148 ? 4.471 -5.647 16.020 1.00 86.06 148 GLU A CA 1
ATOM 1205 C C . GLU A 1 148 ? 3.939 -6.825 15.210 1.00 86.06 148 GLU A C 1
ATOM 1207 O O . GLU A 1 148 ? 4.659 -7.803 15.009 1.00 86.06 148 GLU A O 1
ATOM 1212 N N . CYS A 1 149 ? 2.724 -6.715 14.672 1.00 85.56 149 CYS A N 1
ATOM 1213 C CA . CYS A 1 149 ? 2.069 -7.831 13.998 1.00 85.56 149 CYS A CA 1
ATOM 1214 C C . CYS A 1 149 ? 2.648 -8.105 12.608 1.00 85.56 149 CYS A C 1
ATOM 1216 O O . CYS A 1 149 ? 2.658 -9.255 12.171 1.00 85.56 149 CYS A O 1
ATOM 1218 N N . THR A 1 150 ? 3.206 -7.093 11.935 1.00 78.62 150 THR A N 1
ATOM 1219 C CA . THR A 1 150 ? 3.867 -7.281 10.630 1.00 78.62 150 THR A CA 1
ATOM 1220 C C . THR A 1 150 ? 5.215 -7.984 10.724 1.00 78.62 150 THR A C 1
ATOM 1222 O O . THR A 1 150 ? 5.691 -8.469 9.708 1.00 78.62 150 THR A O 1
ATOM 1225 N N . ARG A 1 151 ? 5.810 -8.134 11.918 1.00 76.94 151 ARG A N 1
ATOM 1226 C CA . ARG A 1 151 ? 7.054 -8.912 12.100 1.00 76.94 151 ARG A CA 1
ATOM 1227 C C . ARG A 1 151 ? 6.886 -10.394 11.781 1.00 76.94 151 ARG A C 1
ATOM 1229 O O . ARG A 1 151 ? 7.870 -11.070 11.508 1.00 76.94 151 ARG A O 1
ATOM 1236 N N . SER A 1 152 ? 5.652 -10.893 11.861 1.00 72.50 152 SER A N 1
ATOM 1237 C CA . SER A 1 152 ? 5.316 -12.253 11.436 1.00 72.50 152 SER A CA 1
ATOM 1238 C C . SER A 1 152 ? 5.440 -12.414 9.919 1.00 72.50 152 SER A C 1
ATOM 1240 O O . SER A 1 152 ? 5.768 -13.500 9.447 1.00 72.50 152 SER A O 1
ATOM 1242 N N . LEU A 1 153 ? 5.251 -11.337 9.149 1.00 71.81 153 LEU A N 1
ATOM 1243 C CA . LEU A 1 153 ? 5.594 -11.323 7.736 1.00 71.81 153 LEU A CA 1
ATOM 1244 C C . LEU A 1 153 ? 7.115 -11.279 7.628 1.00 71.81 153 LEU A C 1
ATOM 1246 O O . LEU A 1 153 ? 7.782 -10.449 8.243 1.00 71.81 153 LEU A O 1
ATOM 1250 N N . ASP A 1 154 ? 7.672 -12.212 6.873 1.00 64.75 154 ASP A N 1
ATOM 1251 C CA . ASP A 1 154 ?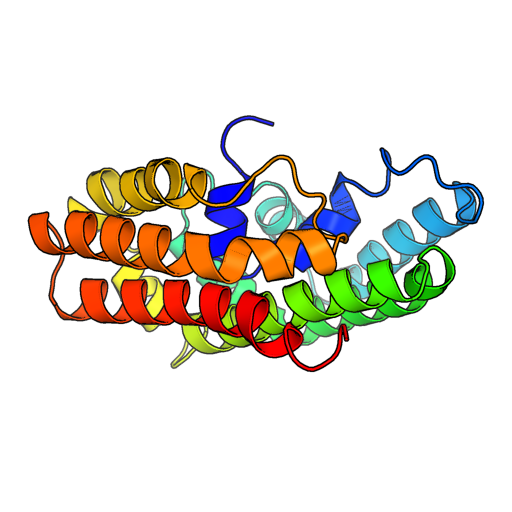 9.112 -12.360 6.748 1.00 64.75 154 ASP A CA 1
ATOM 1252 C C . ASP A 1 154 ? 9.704 -11.177 5.971 1.00 64.75 154 ASP A C 1
ATOM 1254 O O . ASP A 1 154 ? 9.765 -11.193 4.744 1.00 64.75 154 ASP A O 1
ATOM 1258 N N . ALA A 1 155 ? 10.126 -10.131 6.685 1.00 51.72 155 ALA A N 1
ATOM 1259 C CA . ALA A 1 155 ? 10.667 -8.900 6.105 1.00 51.72 155 ALA A CA 1
ATOM 1260 C C . ALA A 1 155 ? 11.980 -9.107 5.319 1.00 51.72 155 ALA A C 1
ATOM 1262 O O . ALA A 1 155 ? 12.494 -8.159 4.729 1.00 51.72 155 ALA A O 1
ATOM 1263 N N . SER A 1 156 ? 12.536 -10.325 5.329 1.00 50.50 156 SER A N 1
ATOM 1264 C CA . SER A 1 156 ? 13.707 -10.702 4.535 1.00 50.50 156 SER A CA 1
ATOM 1265 C C . SER A 1 156 ? 13.362 -11.134 3.107 1.00 50.50 156 SER A C 1
ATOM 1267 O O . SER A 1 156 ? 14.245 -11.155 2.249 1.00 50.50 156 SER A O 1
ATOM 1269 N N . VAL A 1 157 ? 12.091 -11.457 2.840 1.00 58.50 157 VAL A N 1
ATOM 1270 C CA . VAL A 1 157 ? 11.616 -11.821 1.505 1.00 58.50 157 VAL A CA 1
ATOM 1271 C C . VAL A 1 157 ? 11.548 -10.552 0.659 1.00 58.50 157 VAL A C 1
ATOM 1273 O O . VAL A 1 157 ? 10.783 -9.641 0.988 1.00 58.50 157 VAL A O 1
ATOM 1276 N N . PRO A 1 158 ? 12.318 -10.458 -0.437 1.00 64.94 158 PRO A N 1
ATOM 1277 C CA . PRO A 1 158 ? 12.209 -9.314 -1.319 1.00 64.94 158 PRO A CA 1
ATOM 1278 C C . PRO A 1 158 ? 10.798 -9.213 -1.894 1.00 64.94 158 PRO A C 1
ATOM 1280 O O . PRO A 1 158 ? 10.184 -10.226 -2.218 1.00 64.94 158 PRO A O 1
ATOM 1283 N N . LEU A 1 159 ? 10.297 -7.995 -2.089 1.00 66.31 159 LEU A N 1
ATOM 1284 C CA . LEU A 1 159 ? 8.920 -7.773 -2.542 1.00 66.31 159 LEU A CA 1
ATOM 1285 C C . LEU A 1 159 ? 8.619 -8.427 -3.909 1.00 66.31 159 LEU A C 1
ATOM 1287 O O . LEU A 1 159 ? 7.478 -8.751 -4.195 1.00 66.31 159 LEU A O 1
ATOM 1291 N N . TYR A 1 160 ? 9.630 -8.717 -4.726 1.00 66.31 160 TYR A N 1
ATOM 1292 C CA . TYR A 1 160 ? 9.493 -9.447 -5.993 1.00 66.31 160 TYR A CA 1
ATOM 1293 C C . TYR A 1 160 ? 9.557 -10.984 -5.866 1.00 66.31 160 TYR A C 1
ATOM 1295 O O . TYR A 1 160 ? 9.379 -11.679 -6.860 1.00 66.31 160 TYR A O 1
ATOM 1303 N N . ASP A 1 161 ? 9.840 -11.562 -4.698 1.00 70.75 161 ASP A N 1
ATOM 1304 C CA . ASP A 1 161 ? 9.897 -13.021 -4.532 1.00 70.75 161 ASP A CA 1
ATOM 1305 C C . ASP A 1 161 ? 8.487 -13.601 -4.336 1.00 70.75 161 ASP A C 1
ATOM 1307 O O . ASP A 1 161 ? 8.042 -13.850 -3.215 1.00 70.75 161 ASP A O 1
ATOM 1311 N N . ALA A 1 162 ? 7.781 -13.849 -5.445 1.00 68.06 162 ALA A N 1
ATOM 1312 C CA . ALA A 1 162 ? 6.435 -14.429 -5.447 1.00 68.06 162 ALA A CA 1
ATOM 1313 C C . ALA A 1 162 ? 6.324 -15.725 -4.621 1.00 68.06 162 ALA A C 1
ATOM 1315 O O . ALA A 1 162 ? 5.311 -15.964 -3.957 1.00 68.06 162 ALA A O 1
ATOM 1316 N N . GLN A 1 163 ? 7.371 -16.556 -4.620 1.00 70.31 163 GLN A N 1
ATOM 1317 C CA . GLN A 1 163 ? 7.385 -17.816 -3.882 1.00 70.31 163 GLN A CA 1
ATOM 1318 C C . GLN A 1 163 ? 7.585 -17.581 -2.376 1.00 70.31 163 GLN A C 1
ATOM 1320 O O . GLN A 1 163 ? 6.951 -18.238 -1.546 1.00 70.31 163 GLN A O 1
ATOM 1325 N N . GLY A 1 164 ? 8.431 -16.625 -1.995 1.00 72.19 164 GLY A N 1
ATOM 1326 C CA . GLY A 1 164 ? 8.545 -16.133 -0.621 1.00 72.19 164 GLY A CA 1
ATOM 1327 C C . GLY A 1 164 ? 7.251 -15.494 -0.099 1.00 72.19 164 GLY A C 1
ATOM 1328 O O . GLY A 1 164 ? 6.835 -15.786 1.027 1.00 72.19 164 GLY A O 1
ATOM 1329 N N . LEU A 1 165 ? 6.559 -14.705 -0.924 1.00 70.50 165 LEU A N 1
ATOM 1330 C CA . LEU A 1 165 ? 5.254 -14.124 -0.581 1.00 70.50 165 LEU A CA 1
ATOM 1331 C C . LEU A 1 165 ? 4.189 -15.213 -0.384 1.00 70.50 165 LEU A C 1
ATOM 1333 O O . LEU A 1 165 ? 3.470 -15.205 0.611 1.00 70.50 165 LEU A O 1
ATOM 1337 N N . SER A 1 166 ? 4.147 -16.211 -1.268 1.00 72.31 166 SER A N 1
ATOM 1338 C CA . SER A 1 166 ? 3.246 -17.368 -1.170 1.00 72.31 166 SER A CA 1
ATOM 1339 C C . SER A 1 166 ? 3.456 -18.182 0.118 1.00 72.31 166 SER A C 1
ATOM 1341 O O . SER A 1 166 ? 2.491 -18.558 0.794 1.00 72.31 166 SER A O 1
ATOM 1343 N N . ARG A 1 167 ? 4.716 -18.379 0.534 1.00 75.12 167 ARG A N 1
ATOM 1344 C CA . ARG A 1 167 ? 5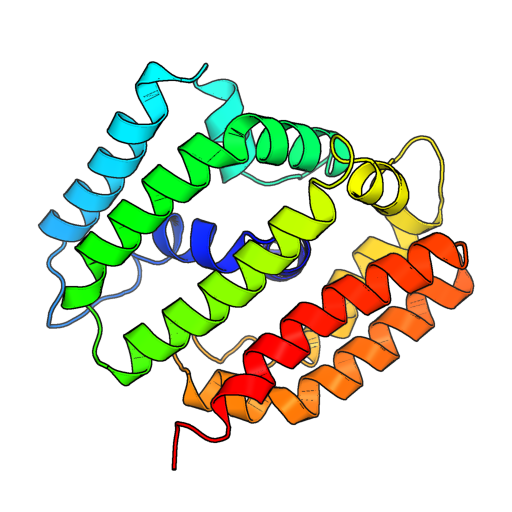.067 -18.992 1.832 1.00 75.12 167 ARG A CA 1
ATOM 1345 C C . ARG A 1 167 ? 4.625 -18.151 3.034 1.00 75.12 167 ARG A C 1
ATOM 1347 O O . ARG A 1 167 ? 4.474 -18.691 4.126 1.00 75.12 167 ARG A O 1
ATOM 1354 N N . SER A 1 168 ? 4.379 -16.857 2.840 1.00 77.38 168 SER A N 1
ATOM 1355 C CA . SER A 1 168 ? 3.889 -15.949 3.882 1.00 77.38 168 SER A CA 1
ATOM 1356 C C . SER A 1 168 ? 2.366 -16.007 4.068 1.00 77.38 168 SER A C 1
ATOM 1358 O O . SER A 1 168 ? 1.855 -15.416 5.016 1.00 77.38 168 SER A O 1
ATOM 1360 N N . CYS A 1 169 ? 1.632 -16.766 3.242 1.00 82.12 169 CYS A N 1
ATOM 1361 C CA . CYS A 1 169 ? 0.191 -16.981 3.412 1.00 82.12 169 CYS A CA 1
ATOM 1362 C C . CYS A 1 169 ? -0.152 -17.570 4.794 1.00 82.12 169 CYS A C 1
ATOM 1364 O O . CYS A 1 169 ? -1.014 -17.032 5.484 1.00 82.12 169 CYS A O 1
ATOM 1366 N N . SER A 1 170 ? 0.560 -18.603 5.262 1.00 78.75 170 SER A N 1
ATOM 1367 C CA . SER A 1 170 ? 0.320 -19.170 6.602 1.00 78.75 170 SER A CA 1
ATOM 1368 C C . SER A 1 170 ? 0.662 -18.187 7.728 1.00 78.75 170 SER A C 1
ATOM 1370 O O . SER A 1 170 ? -0.027 -18.148 8.744 1.00 78.75 170 SER A O 1
ATOM 1372 N N . LYS A 1 171 ? 1.674 -17.335 7.521 1.00 83.50 171 LYS A N 1
ATOM 1373 C CA . LYS A 1 171 ? 2.070 -16.278 8.465 1.00 83.50 171 LYS A CA 1
ATOM 1374 C C . LYS A 1 171 ? 1.065 -15.117 8.501 1.00 83.50 171 LYS A C 1
ATOM 1376 O O . LYS A 1 171 ? 0.918 -14.451 9.523 1.00 83.50 171 LYS A O 1
ATOM 1381 N N . SER A 1 172 ? 0.319 -14.893 7.417 1.00 84.62 172 SER A N 1
ATOM 1382 C CA . SER A 1 172 ? -0.696 -13.833 7.354 1.00 84.62 172 SER A CA 1
ATOM 1383 C C . SER A 1 172 ? -1.864 -14.061 8.323 1.00 84.62 172 SER A C 1
ATOM 1385 O O . SER A 1 172 ? -2.418 -13.095 8.845 1.00 84.62 172 SER A O 1
ATOM 1387 N N . ASP A 1 173 ? -2.191 -15.317 8.648 1.00 87.12 173 ASP A N 1
ATOM 1388 C CA . ASP A 1 173 ? -3.203 -15.634 9.662 1.00 87.12 173 ASP A CA 1
ATOM 1389 C C . ASP A 1 173 ? -2.761 -15.227 11.072 1.00 87.12 173 ASP A C 1
ATOM 1391 O O . ASP A 1 173 ? -3.573 -14.744 11.866 1.00 87.12 173 ASP A O 1
ATOM 1395 N N . GLU A 1 174 ? -1.476 -15.390 11.387 1.00 88.00 174 GLU A N 1
ATOM 1396 C CA . GLU A 1 174 ? -0.896 -14.934 12.653 1.00 88.00 174 GLU A CA 1
ATOM 1397 C C . GLU A 1 174 ? -0.894 -13.407 12.731 1.00 88.00 174 GLU A C 1
ATOM 1399 O O . GLU A 1 174 ? -1.306 -12.846 13.750 1.00 88.00 174 GLU A O 1
ATOM 1404 N N . MET A 1 175 ? -0.526 -12.734 11.635 1.00 88.00 175 MET A N 1
ATOM 1405 C CA . MET A 1 175 ? -0.607 -11.278 11.528 1.00 88.00 175 MET A CA 1
ATOM 1406 C C . MET A 1 175 ? -2.034 -10.778 11.782 1.00 88.00 175 MET A C 1
ATOM 1408 O O . MET A 1 175 ? -2.215 -9.884 12.607 1.00 88.00 175 MET A O 1
ATOM 1412 N N . ILE A 1 176 ? -3.044 -11.347 11.110 1.00 90.06 176 ILE A N 1
ATOM 1413 C CA . ILE A 1 176 ? -4.451 -10.937 11.259 1.00 90.06 176 ILE A CA 1
ATOM 1414 C C . ILE A 1 176 ? -4.910 -11.116 12.709 1.00 90.06 176 ILE A C 1
ATOM 1416 O O . ILE A 1 176 ? -5.494 -10.198 13.289 1.00 90.06 176 ILE A O 1
ATOM 1420 N N . LYS A 1 177 ? -4.627 -12.279 13.315 1.00 91.31 177 LYS A N 1
ATOM 1421 C CA . LYS A 1 177 ? -4.989 -12.561 14.714 1.00 91.31 177 LYS A CA 1
ATOM 1422 C C . LYS A 1 177 ? -4.326 -11.578 15.675 1.00 91.31 177 LYS A C 1
ATOM 1424 O O . LYS A 1 177 ? -5.009 -11.028 16.537 1.00 91.31 177 LYS A O 1
ATOM 1429 N N . CYS A 1 178 ? -3.027 -11.331 15.502 1.00 91.31 178 CYS A N 1
ATOM 1430 C CA . CYS A 1 178 ? -2.292 -10.340 16.281 1.00 91.31 178 CYS A CA 1
ATOM 1431 C C . CYS A 1 178 ? -2.941 -8.959 16.142 1.00 91.31 178 CYS A C 1
ATOM 1433 O O . CYS A 1 178 ? -3.307 -8.351 17.148 1.00 91.31 178 CYS A O 1
ATOM 1435 N N . PHE A 1 179 ? -3.173 -8.505 14.907 1.00 90.06 179 PHE A N 1
ATOM 1436 C CA . PHE A 1 179 ? -3.683 -7.166 14.631 1.00 90.06 179 PHE A CA 1
ATOM 1437 C C . PHE A 1 179 ? -5.059 -6.950 15.260 1.00 90.06 179 PHE A C 1
ATOM 1439 O O . PHE A 1 179 ? -5.256 -5.998 16.014 1.00 90.06 179 PHE A O 1
ATOM 1446 N N . LYS A 1 180 ? -5.980 -7.892 15.033 1.00 91.62 180 LYS A N 1
ATOM 1447 C CA . LYS A 1 180 ? -7.313 -7.884 15.635 1.00 91.62 180 LYS A CA 1
ATOM 1448 C C . LYS A 1 180 ? -7.241 -7.812 17.164 1.00 91.62 180 LYS A C 1
ATOM 1450 O O . LYS A 1 180 ? -7.876 -6.942 17.752 1.00 91.62 180 LYS A O 1
ATOM 1455 N N . SER A 1 181 ? -6.410 -8.650 17.790 1.00 91.88 181 SER A N 1
ATOM 1456 C CA . SER A 1 181 ? -6.283 -8.699 19.254 1.00 91.88 181 SER A CA 1
ATOM 1457 C C . SER A 1 181 ? -5.739 -7.410 19.878 1.00 91.88 181 SER A C 1
ATOM 1459 O O . SER A 1 181 ? -6.039 -7.119 21.034 1.00 91.88 181 SER A O 1
ATOM 1461 N N . HIS A 1 182 ? -4.931 -6.641 19.140 1.00 90.31 182 HIS A N 1
ATOM 1462 C CA . HIS A 1 182 ? -4.495 -5.320 19.582 1.00 90.31 182 HIS A CA 1
ATOM 1463 C C . HIS A 1 182 ? -5.647 -4.324 19.496 1.00 90.31 182 HIS A C 1
ATOM 1465 O O . HIS A 1 182 ? -5.935 -3.652 20.484 1.00 90.31 182 HIS A O 1
ATOM 1471 N N . LEU A 1 183 ? -6.326 -4.255 18.345 1.00 89.06 183 LEU A N 1
ATOM 1472 C CA . LEU A 1 183 ? -7.408 -3.294 18.131 1.00 89.06 183 LEU A CA 1
ATOM 1473 C C . LEU A 1 183 ? -8.559 -3.486 19.127 1.00 89.06 183 LEU A C 1
ATOM 1475 O O . LEU A 1 183 ? -9.039 -2.504 19.683 1.00 89.06 183 LEU A O 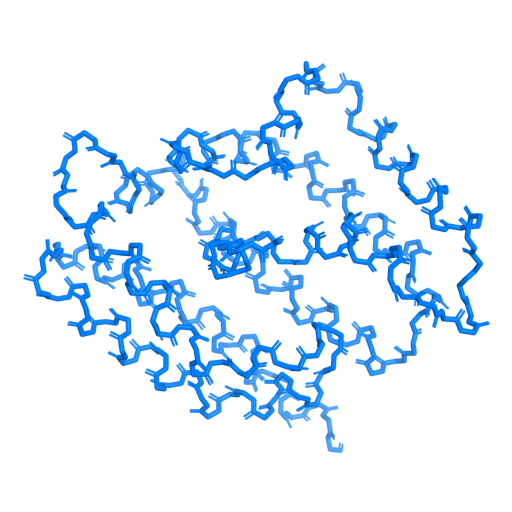1
ATOM 1479 N N . GLU A 1 184 ? -8.950 -4.726 19.425 1.00 90.62 184 GLU A N 1
ATOM 1480 C CA . GLU A 1 184 ? -10.048 -5.031 20.362 1.00 90.62 184 GLU A CA 1
ATOM 1481 C C . GLU A 1 184 ? -9.826 -4.494 21.790 1.00 90.62 184 GLU A C 1
ATOM 1483 O O . GLU A 1 184 ? -10.776 -4.416 22.564 1.00 90.62 184 GLU A O 1
ATOM 1488 N N . ARG A 1 185 ? -8.598 -4.101 22.165 1.00 86.81 185 ARG A N 1
ATOM 1489 C CA . ARG A 1 185 ? -8.304 -3.567 23.508 1.00 86.81 185 ARG A CA 1
ATOM 1490 C C . ARG A 1 185 ? -8.740 -2.118 23.696 1.00 86.81 185 ARG A C 1
ATOM 1492 O O . ARG A 1 185 ? -9.158 -1.754 24.791 1.00 86.81 185 ARG A O 1
ATOM 1499 N N . HIS A 1 186 ? -8.591 -1.293 22.661 1.00 84.12 186 HIS A N 1
ATOM 1500 C CA . HIS A 1 186 ? -8.701 0.169 22.781 1.00 84.12 186 HIS A CA 1
ATOM 1501 C C . HIS A 1 186 ? -9.439 0.837 21.615 1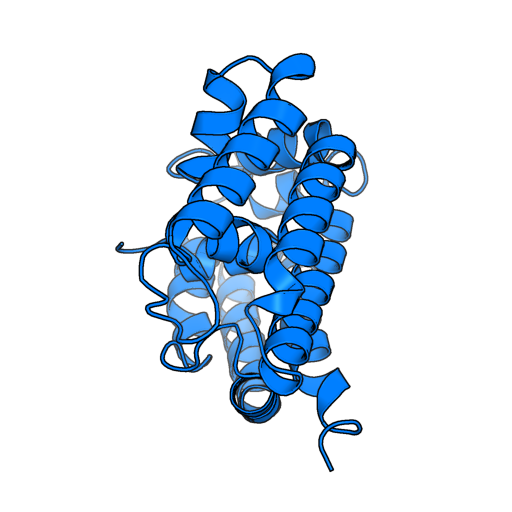.00 84.12 186 HIS A C 1
ATOM 1503 O O . HIS A 1 186 ? -9.587 2.059 21.605 1.00 84.12 186 HIS A O 1
ATOM 1509 N N . CYS A 1 187 ? -9.892 0.069 20.625 1.00 86.44 187 CYS A N 1
ATOM 1510 C CA . CYS A 1 187 ? -10.569 0.572 19.437 1.00 86.44 187 CYS A CA 1
ATOM 1511 C C . CYS A 1 187 ? -12.035 0.132 19.400 1.00 86.44 187 CYS A C 1
ATOM 1513 O O . CYS A 1 187 ? -12.418 -0.865 20.005 1.00 86.44 187 CYS A O 1
ATOM 1515 N N . SER A 1 188 ? -12.863 0.874 18.663 1.00 88.88 188 SER A N 1
ATOM 1516 C CA . SER A 1 188 ? -14.261 0.502 18.436 1.00 88.88 188 SER A CA 1
ATOM 1517 C C . SER A 1 188 ? -14.379 -0.708 17.504 1.00 88.88 188 SER A C 1
ATOM 1519 O O . SER A 1 188 ? -13.509 -0.937 16.659 1.00 88.88 188 SER A O 1
ATOM 1521 N N . ASP A 1 189 ? -15.504 -1.424 17.572 1.00 89.50 189 ASP A N 1
ATOM 1522 C CA . ASP A 1 189 ? -15.808 -2.544 16.665 1.00 89.50 189 ASP A CA 1
ATOM 1523 C C . ASP A 1 189 ? -15.698 -2.147 15.184 1.00 89.50 189 ASP A C 1
ATOM 1525 O O . ASP A 1 189 ? -15.237 -2.929 14.351 1.00 89.50 189 ASP A O 1
ATOM 1529 N N . LYS A 1 190 ? -16.060 -0.897 14.853 1.00 89.38 190 LYS A N 1
ATOM 1530 C CA . LYS A 1 190 ? -15.914 -0.337 13.503 1.00 89.38 190 LYS A CA 1
ATOM 1531 C C . LYS A 1 190 ? -14.444 -0.315 13.071 1.00 89.38 190 LYS A C 1
ATOM 1533 O O . LYS A 1 190 ? -14.123 -0.779 11.979 1.00 89.38 190 LYS A O 1
ATOM 1538 N N . VAL A 1 191 ? -13.542 0.160 13.931 1.00 88.31 191 VAL A N 1
ATOM 1539 C CA . VAL A 1 191 ? -12.097 0.193 13.648 1.00 88.31 191 VAL A CA 1
ATOM 1540 C C . VAL A 1 191 ? -11.506 -1.218 13.591 1.00 88.31 191 VAL A C 1
ATOM 1542 O O . VAL A 1 191 ? -10.700 -1.503 12.704 1.00 88.31 191 VAL A O 1
ATOM 1545 N N . VAL A 1 192 ? -11.945 -2.131 14.463 1.00 90.25 192 VAL A N 1
ATOM 1546 C CA . VAL A 1 192 ? -11.546 -3.550 14.417 1.00 90.25 192 VAL A CA 1
ATOM 1547 C C . VAL A 1 192 ? -11.936 -4.184 13.076 1.00 90.25 192 VAL A C 1
ATOM 1549 O O . VAL A 1 192 ? -11.118 -4.870 12.451 1.00 90.25 192 VAL A O 1
ATOM 1552 N N . ALA A 1 193 ? -13.154 -3.926 12.591 1.00 91.00 193 ALA A N 1
ATOM 1553 C CA . ALA A 1 193 ? -13.629 -4.420 11.300 1.00 91.00 193 ALA A CA 1
ATOM 1554 C C . ALA A 1 193 ? -12.826 -3.838 10.123 1.00 91.00 193 ALA A C 1
ATOM 1556 O O . ALA A 1 193 ? -12.443 -4.578 9.210 1.00 91.00 193 ALA A O 1
ATOM 1557 N N . ILE A 1 194 ? -12.506 -2.539 10.167 1.00 90.00 194 ILE A N 1
ATOM 1558 C CA . ILE A 1 194 ? -11.646 -1.884 9.171 1.00 90.00 194 ILE A CA 1
ATOM 1559 C C . ILE A 1 194 ? -10.255 -2.532 9.153 1.00 90.00 194 ILE A C 1
ATOM 1561 O O . ILE A 1 194 ? -9.793 -2.955 8.092 1.00 90.00 194 ILE A O 1
ATOM 1565 N N . GLY A 1 195 ? -9.610 -2.677 10.314 1.00 88.88 195 GLY A N 1
ATOM 1566 C CA . GLY A 1 195 ? -8.286 -3.291 10.428 1.00 88.88 195 GLY A CA 1
ATOM 1567 C C . GLY A 1 195 ? -8.252 -4.752 9.967 1.00 88.88 195 GLY A C 1
ATOM 1568 O O . GLY A 1 195 ? -7.320 -5.175 9.279 1.00 88.88 195 GLY A O 1
ATOM 1569 N N . THR A 1 196 ? -9.300 -5.517 10.279 1.00 90.62 196 THR A N 1
ATOM 1570 C CA . THR A 1 196 ? -9.451 -6.907 9.815 1.00 90.62 196 THR A CA 1
ATOM 1571 C C . THR A 1 196 ? -9.618 -6.975 8.294 1.00 90.62 196 THR A C 1
ATOM 1573 O O . THR A 1 196 ? -9.043 -7.846 7.647 1.00 90.62 196 THR A O 1
ATOM 1576 N N . THR A 1 197 ? -10.353 -6.031 7.703 1.00 92.31 197 THR A N 1
ATOM 1577 C CA . THR A 1 197 ? -10.519 -5.945 6.244 1.00 92.31 197 THR A CA 1
ATOM 1578 C C . THR A 1 197 ? -9.187 -5.653 5.551 1.00 92.31 197 THR A C 1
ATOM 1580 O O . THR A 1 197 ? -8.812 -6.368 4.623 1.00 92.31 197 THR A O 1
ATOM 1583 N N . ILE A 1 198 ? -8.431 -4.666 6.048 1.00 89.38 198 ILE A N 1
ATOM 1584 C CA . ILE A 1 198 ? -7.116 -4.289 5.503 1.00 89.38 198 ILE A CA 1
ATOM 1585 C C . ILE A 1 198 ? -6.135 -5.465 5.560 1.00 89.38 198 ILE A C 1
ATOM 1587 O O . ILE A 1 198 ? -5.529 -5.831 4.554 1.00 89.38 198 ILE A O 1
ATOM 1591 N N . THR A 1 199 ? -6.020 -6.113 6.721 1.00 89.62 199 THR A N 1
ATOM 1592 C CA . THR A 1 199 ? -5.148 -7.289 6.876 1.00 89.62 199 THR A CA 1
ATOM 1593 C C . THR A 1 199 ? -5.609 -8.486 6.034 1.00 89.62 199 THR A C 1
ATOM 1595 O O . THR A 1 199 ? -4.779 -9.274 5.575 1.00 89.62 199 THR A O 1
ATOM 1598 N N . GLY A 1 200 ? -6.910 -8.581 5.746 1.00 90.81 200 GLY A N 1
ATOM 1599 C CA . GLY A 1 200 ? -7.481 -9.543 4.807 1.00 90.81 200 GLY A CA 1
ATOM 1600 C C . GLY A 1 200 ? -7.011 -9.356 3.360 1.00 90.81 200 GLY A C 1
ATOM 1601 O O . GLY A 1 200 ? -6.762 -10.355 2.686 1.00 90.81 200 GLY A O 1
ATOM 1602 N N . PHE A 1 201 ? -6.820 -8.120 2.881 1.00 91.00 201 PHE A N 1
ATOM 1603 C CA . PHE A 1 201 ? -6.280 -7.883 1.532 1.00 91.00 201 PHE A CA 1
ATOM 1604 C C . PHE A 1 201 ? -4.865 -8.438 1.374 1.00 91.00 201 PHE A C 1
ATOM 1606 O O . PHE A 1 201 ? -4.571 -9.090 0.374 1.00 91.00 201 PHE A O 1
ATOM 1613 N N . ILE A 1 202 ? -4.022 -8.255 2.394 1.00 87.25 202 ILE A N 1
ATOM 1614 C CA . ILE A 1 202 ? -2.648 -8.772 2.419 1.00 87.25 202 ILE A CA 1
ATOM 1615 C C . ILE A 1 202 ? -2.659 -10.303 2.342 1.00 87.25 202 ILE A C 1
ATOM 1617 O O . ILE A 1 202 ? -2.001 -10.891 1.482 1.0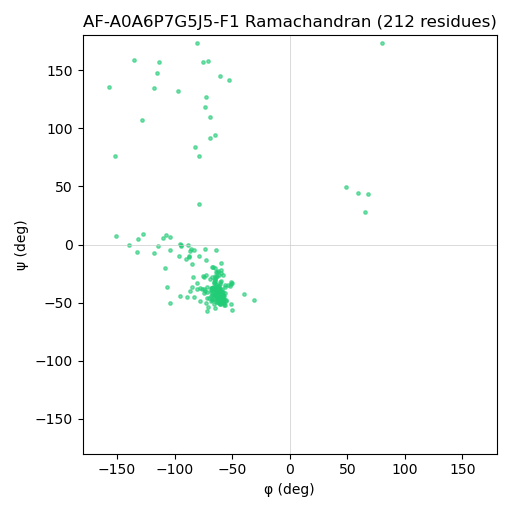0 87.25 202 ILE A O 1
ATOM 1621 N N . LYS A 1 203 ? -3.462 -10.955 3.196 1.00 88.62 203 LYS A N 1
ATOM 1622 C CA . LYS A 1 203 ? -3.643 -12.412 3.165 1.00 88.62 203 LYS A CA 1
ATOM 1623 C C . LYS A 1 203 ? -4.107 -12.884 1.793 1.00 88.62 203 LYS A C 1
ATOM 1625 O O . LYS A 1 203 ? -3.504 -13.789 1.222 1.00 88.62 203 LYS A O 1
ATOM 1630 N N . ASN A 1 204 ? -5.166 -12.280 1.259 1.00 88.81 204 ASN A N 1
ATOM 1631 C CA . ASN A 1 204 ? -5.725 -12.689 -0.023 1.00 88.81 204 ASN A CA 1
ATOM 1632 C C . ASN A 1 204 ? -4.687 -12.554 -1.140 1.00 88.81 204 ASN A C 1
ATOM 1634 O O . ASN A 1 204 ? -4.541 -13.490 -1.920 1.00 88.81 204 ASN A O 1
ATOM 1638 N N . GLY A 1 205 ? -3.909 -11.469 -1.180 1.00 86.25 205 GLY A N 1
ATOM 1639 C CA . GLY A 1 205 ? -2.820 -11.317 -2.146 1.00 86.25 205 GLY A CA 1
ATOM 1640 C C . GLY A 1 205 ? -1.780 -12.439 -2.052 1.00 86.25 205 GLY A C 1
ATOM 1641 O O . GLY A 1 205 ? -1.473 -13.085 -3.055 1.00 86.25 205 GLY A O 1
ATOM 1642 N N . PHE A 1 206 ? -1.294 -12.742 -0.845 1.00 83.88 206 PHE A N 1
ATOM 1643 C CA . PHE A 1 206 ? -0.287 -13.793 -0.637 1.00 83.88 206 PHE A CA 1
ATOM 1644 C C . PHE A 1 206 ? -0.816 -15.204 -0.919 1.00 83.88 206 PHE A C 1
ATOM 1646 O O . PHE A 1 206 ? -0.100 -16.034 -1.479 1.00 83.88 206 PHE A O 1
ATOM 1653 N N . CYS A 1 207 ? -2.069 -15.485 -0.569 1.00 83.00 207 CYS A N 1
ATOM 1654 C CA . CYS A 1 207 ? -2.655 -16.817 -0.705 1.00 83.00 207 CYS A CA 1
ATOM 1655 C C . CYS A 1 207 ? -3.206 -17.103 -2.115 1.00 83.00 207 CYS A C 1
ATOM 1657 O O . CYS A 1 207 ? -3.209 -18.257 -2.541 1.00 83.00 207 CYS A O 1
ATOM 1659 N N . SER A 1 208 ? -3.632 -16.085 -2.875 1.00 75.12 208 SER A N 1
ATOM 1660 C CA . SER A 1 208 ? -4.257 -16.272 -4.202 1.00 75.12 208 SER A CA 1
ATOM 1661 C C . SER A 1 208 ? -3.304 -16.830 -5.267 1.00 75.12 208 SER A C 1
ATOM 1663 O O . SER A 1 208 ? -3.756 -17.383 -6.268 1.00 75.12 208 SER A O 1
ATOM 1665 N N . ASN A 1 209 ? -1.988 -16.728 -5.055 1.00 60.50 209 ASN A N 1
ATOM 1666 C CA . ASN A 1 209 ? -0.976 -17.218 -5.996 1.00 60.50 209 ASN A CA 1
ATOM 1667 C C . ASN A 1 209 ? -0.468 -18.635 -5.700 1.00 60.50 209 ASN A C 1
ATOM 1669 O O . ASN A 1 209 ? 0.304 -19.176 -6.489 1.00 60.50 209 ASN A O 1
ATOM 1673 N N . GLN A 1 210 ? -0.941 -19.286 -4.630 1.00 54.91 210 GLN A N 1
ATOM 1674 C CA . GLN A 1 210 ? -0.533 -20.658 -4.296 1.00 54.91 210 GLN A CA 1
ATOM 1675 C C . GLN A 1 210 ? -0.925 -21.691 -5.366 1.00 54.91 210 GLN A C 1
ATOM 1677 O O . GLN A 1 210 ? -0.240 -22.695 -5.518 1.00 54.91 210 GLN A O 1
ATOM 1682 N N . GLY A 1 211 ? -1.985 -21.437 -6.143 1.00 44.91 211 GLY A N 1
ATOM 1683 C CA . GLY A 1 211 ? -2.436 -22.332 -7.217 1.00 44.91 211 GLY A CA 1
ATOM 1684 C C . GLY A 1 211 ? -1.782 -22.108 -8.587 1.00 44.91 211 GLY A C 1
ATOM 1685 O O . GLY A 1 211 ? -1.988 -22.923 -9.477 1.00 44.91 211 GLY A O 1
ATOM 1686 N N . LYS A 1 212 ? -1.025 -21.016 -8.776 1.00 45.97 212 LYS A N 1
ATOM 1687 C CA . LYS A 1 212 ? -0.389 -20.652 -10.063 1.00 45.97 212 LYS A CA 1
ATOM 1688 C C . LYS A 1 212 ? 1.120 -20.927 -10.111 1.00 45.97 212 LYS A C 1
ATOM 1690 O O . LYS A 1 212 ? 1.739 -20.698 -11.143 1.00 45.97 212 LYS A O 1
ATOM 1695 N N . LEU A 1 213 ? 1.702 -21.365 -8.994 1.00 44.56 213 LEU A N 1
ATOM 1696 C CA . LEU A 1 213 ? 3.145 -21.561 -8.804 1.00 44.56 213 LEU A CA 1
ATOM 1697 C C . LEU A 1 213 ? 3.561 -23.047 -8.764 1.00 44.56 213 LEU A C 1
ATOM 1699 O O . LEU A 1 213 ? 4.714 -23.330 -8.442 1.00 44.56 213 LEU A O 1
ATOM 1703 N N . ASN A 1 214 ? 2.635 -23.967 -9.067 1.00 39.00 214 ASN A N 1
ATOM 1704 C CA . ASN A 1 214 ? 2.889 -25.407 -9.205 1.00 39.00 214 ASN A CA 1
ATOM 1705 C C . ASN A 1 214 ? 3.010 -25.806 -10.674 1.00 39.00 214 ASN A C 1
ATOM 1707 O O . ASN A 1 214 ? 2.153 -25.348 -11.465 1.00 39.00 214 ASN A O 1
#

pLDDT: mean 76.29, std 12.47, range [33.78, 92.75]

Radius of gyration: 17.16 Å; Cα contacts (8 Å, |Δi|>4): 226; chains: 1; bounding box: 39×47×42 Å

Solvent-accessible surface area (backbone atoms only — not comparable to full-atom values): 11526 Å² total; per-residue (Å²): 140,88,75,56,66,52,53,28,61,76,58,34,32,48,52,66,45,47,63,72,66,47,56,80,74,55,87,42,101,66,44,58,72,63,62,55,52,49,41,52,50,50,38,54,60,60,47,52,88,82,63,58,73,68,60,55,52,47,67,73,72,46,50,86,89,42,49,29,64,41,50,45,55,52,48,77,41,36,77,60,52,52,53,34,50,50,55,38,49,63,68,47,46,75,52,44,56,71,60,34,47,51,9,45,52,36,38,43,54,28,17,52,56,39,37,55,56,37,36,38,83,86,22,49,54,32,44,71,57,41,44,76,95,75,40,70,23,39,78,59,31,48,56,44,27,42,64,58,24,46,64,56,43,64,83,84,51,56,77,38,39,37,68,53,40,33,66,34,28,72,33,33,56,54,23,40,52,44,33,41,62,39,30,66,74,61,40,54,71,68,42,32,51,50,54,48,51,55,46,44,41,52,30,48,37,23,46,69,47,62,81,75,77,116

Organism: NCBI:txid50390

Nearest PDB structures (foldseek):
  8zfk-assembly1_A  TM=2.771E-01  e=9.067E+00  Caenorhabditis elegans

Secondary structure (DSSP, 8-state):
--SHHHHHHHHT-HHHHHHHHGGGT--BTTB-HHHHHHHHHHHHHHHGGG--HHHHHHHHH--TT-HHHHHHHHHHTHHHHHHHHHHHHHHHGGGS-HHHHHHHHHHHHHHHHHHHHHHHHHHHHHHHHH-TTS-HIIIIIIHHHHHHHGGGS-TTS-TT-HHHHHHTHHHHHHHHHHHHHHHHHHS-HHHHHHHHHHHHHHHHHHHHTTTT--

Foldseek 3Di:
DPQPQLQCLLLLCNLVQCLVPVVVVPPAPQDDPVLSVVLNVQLCVLCVVPDDPVLVVDQNVDCVPAQLVNLLSCLVCVVSSLVSSVVSCVSCVRRDDPLLNLLSVLSNQLSVVSSVLCPPPSRPLSCQQGPPVDFPLNVPQQSVLSRPLCVLQPPPQPSSRLVSLLVCLVSLVSSLVSNLVSCVVTHDPSNSVSSSVSSVSSNCSNNVCPVVPD